Protein AF-M3G9G2-F1 (afdb_monomer_lite)

Foldseek 3Di:
DLVVLVVVCVVVPAPDDDDDDDADWPPRLVVCCVVPLVVLPPQQAEEAEEALFFDCVQFVWAWEKEAFPPVADALLSLLLLVQLVVLQQPDPDDDPVGGDGPGHYDYDYHDDDTCCNVCCPPSSRHRYIYTHIPDGNCPPHPPPDPVRGDPSSNVSSSSSVVRSRNVRVCCVPHDVVVSVVSVVVVVVVVVVVVVVVVVVVPDDDPDDDDDDDDDDDDDDD

Sequence (221 aa):
MLIELIRYFAENKPELSLRFLFTVEYWGTVAYFSKFLELGKNCIAGISLDMVGGDQNLAGSTMIVDEIPHHLTSSLDLFLYDHIQRLAHAGSYRMVGESILWARTQKVFYTGGSDHYILNDSTVAIPSTCLNTYPDRFYHRPEDTPDKISKDTLNLFFSTVIHAIPDFAKSLNQEKERSILLNYASIQKDLLRYLNEKIQSSEKSDLKKDSFMICHFFESF

pLDDT: mean 90.02, std 10.15, range [47.44, 98.5]

InterPro domains:
  IPR007484 Peptidase M28 [PF04389] (1-164)

Radius of gyration: 20.53 Å; chains: 1; bounding box: 57×62×47 Å

Structure (mmCIF, N/CA/C/O backbone):
data_AF-M3G9G2-F1
#
_entry.id   AF-M3G9G2-F1
#
loop_
_atom_site.group_PDB
_atom_site.id
_atom_site.type_symbol
_atom_site.label_atom_id
_atom_site.label_alt_id
_atom_site.label_comp_id
_atom_site.label_asym_id
_atom_site.label_entity_id
_atom_site.label_seq_id
_atom_site.pdbx_PDB_ins_code
_atom_site.Cartn_x
_atom_site.Cartn_y
_atom_site.Cartn_z
_atom_site.occupancy
_atom_site.B_iso_or_equiv
_atom_site.auth_seq_id
_atom_site.auth_comp_id
_atom_site.auth_asym_id
_atom_site.auth_atom_id
_atom_site.pdbx_PDB_model_num
ATOM 1 N N . MET A 1 1 ? 5.006 -10.892 -3.331 1.00 93.19 1 MET A N 1
ATOM 2 C CA . MET A 1 1 ? 4.964 -10.037 -2.124 1.00 93.19 1 MET A CA 1
ATOM 3 C C . MET A 1 1 ? 3.959 -10.530 -1.081 1.00 93.19 1 MET A C 1
ATOM 5 O O . MET A 1 1 ? 4.396 -10.845 0.014 1.00 93.19 1 MET A O 1
ATOM 9 N N . LEU A 1 2 ? 2.658 -10.660 -1.391 1.00 95.44 2 LEU A N 1
ATOM 10 C CA . LEU A 1 2 ? 1.634 -11.078 -0.410 1.00 95.44 2 LEU A CA 1
ATOM 11 C C . LEU A 1 2 ? 1.978 -12.380 0.343 1.00 95.44 2 LEU A C 1
ATOM 13 O O . LEU A 1 2 ? 1.906 -12.422 1.565 1.00 95.44 2 LEU A O 1
ATOM 17 N N . ILE A 1 3 ? 2.420 -13.419 -0.377 1.00 97.06 3 ILE A N 1
ATOM 18 C CA . ILE A 1 3 ? 2.840 -14.703 0.218 1.00 97.06 3 ILE A CA 1
ATOM 19 C C . ILE A 1 3 ? 4.015 -14.523 1.188 1.00 97.06 3 ILE A C 1
ATOM 21 O O . ILE A 1 3 ? 4.026 -15.120 2.258 1.00 97.06 3 ILE A O 1
ATOM 25 N N . GLU A 1 4 ? 4.985 -13.675 0.854 1.00 97.69 4 GLU A N 1
ATOM 26 C CA . GLU A 1 4 ? 6.133 -13.428 1.730 1.00 97.69 4 GLU A CA 1
ATOM 27 C C . GLU A 1 4 ? 5.721 -12.662 2.993 1.00 97.69 4 GLU A C 1
ATOM 29 O O . GLU A 1 4 ? 6.228 -12.957 4.071 1.00 97.69 4 GLU A O 1
ATOM 34 N N . LEU A 1 5 ? 4.746 -11.746 2.907 1.00 98.00 5 LEU A N 1
ATOM 35 C CA . LEU A 1 5 ? 4.173 -11.104 4.099 1.00 98.00 5 LEU A CA 1
ATOM 36 C C . LEU A 1 5 ? 3.475 -12.130 5.000 1.00 98.00 5 LEU A C 1
ATOM 38 O O . LEU A 1 5 ? 3.656 -12.093 6.215 1.00 98.00 5 LEU A O 1
ATOM 42 N N . ILE A 1 6 ? 2.726 -13.072 4.413 1.00 97.75 6 ILE A N 1
ATOM 43 C CA . ILE A 1 6 ? 2.098 -14.175 5.158 1.00 97.75 6 ILE A CA 1
ATOM 44 C C . ILE A 1 6 ? 3.163 -14.987 5.902 1.00 97.75 6 ILE A C 1
ATOM 46 O O . ILE A 1 6 ? 3.016 -15.228 7.099 1.00 97.75 6 ILE A O 1
ATOM 50 N N . ARG A 1 7 ? 4.243 -15.384 5.216 1.00 98.19 7 ARG A N 1
ATOM 51 C CA . ARG A 1 7 ? 5.343 -16.157 5.817 1.00 98.19 7 ARG A CA 1
ATOM 52 C C . ARG A 1 7 ? 6.000 -15.392 6.962 1.00 98.19 7 ARG A C 1
ATOM 54 O O . ARG A 1 7 ? 6.139 -15.936 8.052 1.00 98.19 7 ARG A O 1
ATOM 61 N N . TYR A 1 8 ? 6.318 -14.118 6.744 1.00 98.31 8 TYR A N 1
ATOM 62 C CA . TYR A 1 8 ? 6.943 -13.277 7.758 1.00 98.31 8 TYR A CA 1
ATOM 63 C C . TYR A 1 8 ? 6.080 -13.125 9.011 1.00 98.31 8 TYR A C 1
ATOM 65 O O . TYR A 1 8 ? 6.580 -13.324 10.116 1.00 98.31 8 TYR A O 1
ATOM 73 N N . PHE A 1 9 ? 4.789 -12.812 8.865 1.00 97.75 9 PHE A N 1
ATOM 74 C CA . PHE A 1 9 ? 3.895 -12.611 10.011 1.00 97.75 9 PHE A CA 1
ATOM 75 C C . PHE A 1 9 ? 3.438 -13.915 10.678 1.00 97.75 9 PHE A C 1
ATOM 77 O O . PHE A 1 9 ? 3.006 -13.888 11.831 1.00 97.75 9 PHE A O 1
ATOM 84 N N . ALA A 1 10 ? 3.554 -15.061 9.999 1.00 96.69 10 ALA A N 1
ATOM 85 C CA . ALA A 1 10 ? 3.375 -16.364 10.636 1.00 96.69 10 ALA A CA 1
ATOM 86 C C . ALA A 1 10 ? 4.472 -16.638 11.682 1.00 96.69 10 ALA A C 1
ATOM 88 O O . ALA A 1 10 ? 4.184 -17.201 12.740 1.00 96.69 10 ALA A O 1
ATOM 89 N N . GLU A 1 11 ? 5.703 -16.204 11.402 1.00 97.50 11 GLU A N 1
ATOM 90 C CA . GLU A 1 11 ? 6.857 -16.328 12.301 1.00 97.50 11 GLU A CA 1
ATOM 91 C C . GLU A 1 11 ? 6.944 -15.160 13.301 1.00 97.50 11 GLU A C 1
ATOM 93 O O . GLU A 1 11 ? 7.250 -15.362 14.475 1.00 97.50 11 GLU A O 1
ATOM 98 N N . ASN A 1 12 ? 6.607 -13.946 12.861 1.00 96.88 12 ASN A N 1
ATOM 99 C CA . ASN A 1 12 ? 6.690 -12.704 13.629 1.00 96.88 12 ASN A CA 1
ATOM 100 C C . ASN A 1 12 ? 5.285 -12.174 13.918 1.00 96.88 12 ASN A C 1
ATOM 102 O O . ASN A 1 12 ? 4.818 -11.231 13.277 1.00 96.88 12 ASN A O 1
ATOM 106 N N . LYS A 1 13 ? 4.587 -12.814 14.861 1.00 93.50 13 LYS A N 1
ATOM 107 C CA . LYS A 1 13 ? 3.181 -12.503 15.150 1.00 93.50 13 LYS A CA 1
ATOM 108 C C . LYS A 1 13 ? 3.011 -11.037 15.582 1.00 93.50 13 LYS A C 1
ATOM 110 O O . LYS A 1 13 ? 3.557 -10.659 16.620 1.00 93.50 13 LYS A O 1
ATOM 115 N N . PRO A 1 14 ? 2.250 -10.225 14.829 1.00 91.38 14 PRO A N 1
ATOM 116 C CA . PRO A 1 14 ? 1.962 -8.852 15.218 1.00 91.38 14 PRO A CA 1
ATOM 117 C C . PRO A 1 14 ? 0.888 -8.808 16.315 1.00 91.38 14 PRO A C 1
ATOM 119 O O . PRO A 1 14 ? 0.167 -9.779 16.540 1.00 91.38 14 PRO A O 1
ATOM 122 N N . GLU A 1 15 ? 0.756 -7.657 16.978 1.00 91.31 15 GLU A N 1
ATOM 123 C CA . GLU A 1 15 ? -0.299 -7.423 17.979 1.00 91.31 15 GLU A CA 1
ATOM 124 C C . GLU A 1 15 ? -1.706 -7.442 17.359 1.00 91.31 15 GLU A C 1
ATOM 126 O O . GLU A 1 15 ? -2.676 -7.848 17.998 1.00 91.31 15 GLU A O 1
ATOM 131 N N . LEU A 1 16 ? -1.819 -7.020 16.096 1.00 92.75 16 LEU A N 1
ATOM 132 C CA . LEU A 1 16 ? -3.068 -7.047 15.342 1.00 92.75 16 LEU A CA 1
ATOM 133 C C . LEU A 1 16 ? -3.301 -8.423 14.719 1.00 92.75 16 LEU A C 1
ATOM 135 O O . LEU A 1 16 ? -2.395 -9.045 14.172 1.00 92.75 16 LEU A O 1
ATOM 139 N N . SER A 1 17 ? -4.555 -8.869 14.710 1.00 94.06 17 SER A N 1
ATOM 140 C CA . SER A 1 17 ? -4.946 -10.039 13.921 1.00 94.06 17 SER A CA 1
ATOM 141 C C . SER A 1 17 ? -4.967 -9.686 12.434 1.00 94.06 17 SER A C 1
ATOM 143 O O . SER A 1 17 ? -5.769 -8.855 12.010 1.00 94.06 17 SER A O 1
ATOM 145 N N . LEU A 1 18 ? -4.116 -10.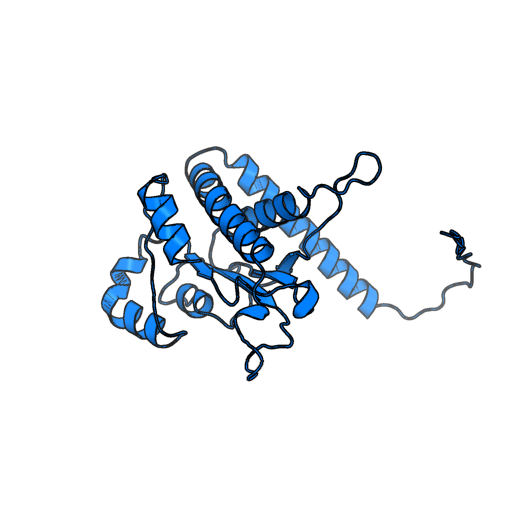333 11.636 1.00 95.44 18 LEU A N 1
ATOM 146 C CA . LEU A 1 18 ? -4.046 -10.107 10.192 1.00 95.44 18 LEU A CA 1
ATOM 147 C C . LEU A 1 18 ? -4.899 -11.115 9.418 1.00 95.44 18 LEU A C 1
ATOM 149 O O . LEU A 1 18 ? -4.945 -12.300 9.748 1.00 95.44 18 LEU A O 1
ATOM 153 N N . ARG A 1 19 ? -5.551 -10.640 8.355 1.00 94.56 19 ARG A N 1
ATOM 154 C CA . ARG A 1 19 ? -6.285 -11.463 7.388 1.00 94.56 19 ARG A CA 1
ATOM 155 C C . ARG A 1 19 ? -5.783 -11.129 5.995 1.00 94.56 19 ARG A C 1
ATOM 157 O O . ARG A 1 19 ? -5.678 -9.958 5.648 1.00 94.56 19 ARG A O 1
ATOM 164 N N . PHE A 1 20 ? -5.493 -12.158 5.212 1.00 95.50 20 PHE A N 1
ATOM 165 C CA . PHE A 1 20 ? -5.006 -12.010 3.847 1.00 95.50 20 PHE A CA 1
ATOM 166 C C . PHE A 1 20 ? -6.100 -12.456 2.887 1.00 95.50 20 PHE A C 1
ATOM 168 O O . PHE A 1 20 ? -6.572 -13.590 2.970 1.00 95.50 20 PHE A O 1
ATOM 175 N N . LEU A 1 21 ? -6.507 -11.554 1.997 1.00 94.06 21 LEU A N 1
ATOM 176 C CA . LEU A 1 21 ? -7.483 -11.827 0.952 1.00 94.06 21 LEU A CA 1
ATOM 177 C C . LEU A 1 21 ? -6.742 -11.921 -0.383 1.00 94.06 21 LEU A C 1
ATOM 179 O O . LEU A 1 21 ? -6.028 -10.998 -0.761 1.00 94.06 21 LEU A O 1
ATOM 183 N N . PHE A 1 22 ? -6.897 -13.048 -1.073 1.00 93.75 22 PHE A N 1
ATOM 184 C CA . PHE A 1 22 ? -6.388 -13.244 -2.427 1.00 93.75 22 PHE A CA 1
ATOM 185 C C . PHE A 1 22 ? -7.580 -13.462 -3.349 1.00 93.75 22 PHE A C 1
ATOM 187 O O . PHE A 1 22 ? -8.355 -14.399 -3.151 1.00 93.75 22 PHE A O 1
ATOM 194 N N . THR A 1 23 ? -7.768 -12.560 -4.303 1.00 92.38 23 THR A N 1
ATOM 195 C CA . THR A 1 23 ? -9.018 -12.443 -5.049 1.00 92.38 23 THR A CA 1
ATOM 196 C C . THR A 1 23 ? -8.778 -11.877 -6.447 1.00 92.38 23 THR A C 1
ATOM 198 O O . THR A 1 23 ? -7.685 -11.410 -6.754 1.00 92.38 23 THR A O 1
ATOM 201 N N . VAL A 1 24 ? -9.798 -11.959 -7.302 1.00 94.19 24 VAL A N 1
ATOM 202 C CA . VAL A 1 24 ? -9.838 -11.226 -8.571 1.00 94.19 24 VAL A CA 1
ATOM 203 C C . VAL A 1 24 ? -10.216 -9.780 -8.268 1.00 94.19 24 VAL A C 1
ATOM 205 O O . VAL A 1 24 ? -11.197 -9.557 -7.549 1.00 94.19 24 VAL A O 1
ATOM 208 N N . GLU A 1 25 ? -9.454 -8.843 -8.831 1.00 94.75 25 GLU A N 1
ATOM 209 C CA . GLU A 1 25 ? -9.623 -7.402 -8.629 1.00 94.75 25 GLU A CA 1
ATOM 210 C C . GLU A 1 25 ? -11.084 -6.966 -8.835 1.00 94.75 25 GLU A C 1
ATOM 212 O O . GLU A 1 25 ? -11.763 -7.393 -9.780 1.00 94.75 25 GLU A O 1
ATOM 217 N N . TYR A 1 26 ? -11.566 -6.132 -7.912 1.00 95.19 26 TYR A N 1
ATOM 218 C CA . TYR A 1 26 ? -12.937 -5.653 -7.744 1.00 95.19 26 TYR A CA 1
ATOM 219 C C . TYR A 1 26 ? -13.961 -6.754 -7.496 1.00 95.19 26 TYR A C 1
ATOM 221 O O . TYR A 1 26 ? -14.522 -6.868 -6.407 1.00 95.19 26 TYR A O 1
ATOM 229 N N . TRP A 1 27 ? -14.255 -7.557 -8.514 1.00 96.38 27 TRP A N 1
ATOM 230 C CA . TRP A 1 27 ? -15.416 -8.444 -8.520 1.00 96.38 27 TRP A CA 1
ATOM 231 C C . TRP A 1 27 ? -15.300 -9.571 -7.511 1.00 96.38 27 TRP A C 1
ATOM 233 O O . TRP A 1 27 ? -16.300 -9.955 -6.904 1.00 96.38 27 TRP A O 1
ATOM 243 N N . GLY A 1 28 ? -14.096 -10.093 -7.300 1.00 96.69 28 GLY A N 1
ATOM 244 C CA . GLY A 1 28 ? -13.892 -11.107 -6.281 1.00 96.69 28 GLY A CA 1
ATOM 245 C C . GLY A 1 28 ? -13.997 -10.517 -4.869 1.00 96.69 28 GLY A C 1
ATOM 246 O O . GLY A 1 28 ? -14.600 -11.144 -3.998 1.00 96.69 28 GLY A O 1
ATOM 247 N N . THR A 1 29 ? -13.522 -9.285 -4.658 1.00 96.06 29 THR A N 1
ATOM 248 C CA . THR A 1 29 ? -13.667 -8.560 -3.382 1.00 96.06 29 THR A CA 1
ATOM 249 C C . THR A 1 29 ? -15.135 -8.261 -3.085 1.00 96.06 29 THR A C 1
ATOM 251 O O . THR A 1 29 ? -15.621 -8.566 -1.994 1.00 96.06 29 THR A O 1
ATOM 254 N N . VAL A 1 30 ? -15.884 -7.772 -4.078 1.00 96.81 30 VAL A N 1
ATOM 255 C CA . VAL A 1 30 ? -17.340 -7.576 -3.994 1.00 96.81 30 VAL A CA 1
ATOM 256 C C . VAL A 1 30 ? -18.044 -8.893 -3.674 1.00 96.81 30 VAL A C 1
ATOM 258 O O . VAL A 1 30 ? -18.848 -8.957 -2.745 1.00 96.81 30 VAL A O 1
ATOM 261 N N . ALA A 1 31 ? -17.726 -9.971 -4.396 1.00 96.44 31 ALA A N 1
ATOM 262 C CA . ALA A 1 31 ? -18.326 -11.279 -4.156 1.00 96.44 31 ALA A CA 1
ATOM 263 C C . ALA A 1 31 ? -18.023 -11.800 -2.742 1.00 96.44 31 ALA A C 1
ATOM 265 O O . ALA A 1 31 ? -18.913 -12.355 -2.092 1.00 96.44 31 ALA A O 1
ATOM 266 N N . TYR A 1 32 ? -16.806 -11.589 -2.239 1.00 95.94 32 TYR A N 1
ATOM 267 C CA . TYR A 1 32 ? -16.418 -11.961 -0.883 1.00 95.94 32 TYR A CA 1
ATOM 268 C C . TYR A 1 32 ? -17.246 -11.204 0.165 1.00 95.94 32 TYR A C 1
ATOM 270 O O . TYR A 1 32 ? -17.913 -11.833 0.991 1.00 95.94 32 TYR A O 1
ATOM 278 N N . PHE A 1 33 ? -17.295 -9.871 0.097 1.00 95.69 33 PHE A N 1
ATOM 279 C CA . PHE A 1 33 ? -18.049 -9.072 1.069 1.00 95.69 33 PHE A CA 1
ATOM 280 C C . PHE A 1 33 ? -19.568 -9.193 0.914 1.00 95.69 33 PHE A C 1
ATOM 282 O O . PHE A 1 33 ? -20.274 -9.063 1.907 1.00 95.69 33 PHE A O 1
ATOM 289 N N . SER A 1 34 ? -20.086 -9.574 -0.259 1.00 95.56 34 SER A N 1
ATOM 290 C CA . SER A 1 34 ? -21.514 -9.895 -0.421 1.00 95.56 34 SER A CA 1
ATOM 291 C C . SER A 1 34 ? -21.968 -11.087 0.435 1.00 95.56 34 SER A C 1
ATOM 293 O O . SER A 1 34 ? -23.136 -11.173 0.807 1.00 95.56 34 SER A O 1
ATOM 295 N N . LYS A 1 35 ? -21.049 -12.007 0.763 1.00 95.25 35 LYS A N 1
ATOM 296 C CA . LYS A 1 35 ? -21.325 -13.212 1.564 1.00 95.25 35 LYS A CA 1
ATOM 297 C C . LYS A 1 35 ? -20.836 -13.099 3.000 1.00 95.25 35 LYS A C 1
ATOM 299 O O . LYS A 1 35 ? -21.425 -13.693 3.898 1.00 95.25 35 LYS A O 1
ATOM 304 N N . PHE A 1 36 ? -19.745 -12.370 3.208 1.00 93.81 36 PHE A N 1
ATOM 305 C CA . PHE A 1 36 ? -19.008 -12.356 4.465 1.00 93.81 36 PHE A CA 1
ATOM 306 C C . PHE A 1 36 ? -18.844 -10.946 5.037 1.00 93.81 36 PHE A C 1
ATOM 308 O O . PHE A 1 36 ? -17.851 -10.673 5.708 1.00 93.81 36 PHE A O 1
ATOM 315 N N . LEU A 1 37 ? -19.814 -10.056 4.802 1.00 93.62 37 LEU A N 1
ATOM 316 C CA . LEU A 1 37 ? -19.771 -8.667 5.273 1.00 93.62 37 LEU A CA 1
ATOM 317 C C . LEU A 1 37 ? -19.473 -8.558 6.775 1.00 93.62 37 LEU A C 1
ATOM 319 O O . LEU A 1 37 ? -18.658 -7.748 7.205 1.00 93.62 37 LEU A O 1
ATOM 323 N N . GLU A 1 38 ? -20.071 -9.449 7.564 1.00 92.12 38 GLU A N 1
ATOM 324 C CA . GLU A 1 38 ? -19.872 -9.556 9.012 1.00 92.12 38 GLU A CA 1
ATOM 325 C C . GLU A 1 38 ? -18.403 -9.754 9.413 1.00 92.12 38 GLU A C 1
ATOM 327 O O . GLU A 1 38 ? -17.977 -9.285 10.468 1.00 92.12 38 GLU A O 1
ATOM 332 N N . LEU A 1 39 ? -17.595 -10.401 8.565 1.00 86.19 39 LEU A N 1
ATOM 333 C CA . LEU A 1 39 ? -16.169 -10.574 8.825 1.00 86.19 39 LEU A CA 1
ATOM 334 C C . LEU A 1 39 ? -15.414 -9.240 8.759 1.00 86.19 39 LEU A C 1
ATOM 336 O O . LEU A 1 39 ? -14.397 -9.111 9.438 1.00 86.19 39 LEU A O 1
ATOM 340 N N . GLY A 1 40 ? -15.905 -8.253 8.007 1.00 85.75 40 GLY A N 1
ATOM 341 C CA . GLY A 1 40 ? -15.304 -6.922 7.905 1.00 85.75 40 GLY A CA 1
ATOM 342 C C . GLY A 1 40 ? -15.481 -6.050 9.151 1.00 85.75 40 GLY A C 1
ATOM 343 O O . GLY A 1 40 ? -14.673 -5.160 9.377 1.00 85.75 40 GLY A O 1
ATOM 344 N N . LYS A 1 41 ? -16.466 -6.333 10.016 1.00 87.06 41 LYS A N 1
ATOM 345 C CA . LYS A 1 41 ? -16.833 -5.449 11.144 1.00 87.06 41 LYS A CA 1
ATOM 346 C C . LYS A 1 41 ? -15.717 -5.191 12.157 1.00 87.06 41 LYS A C 1
ATOM 348 O O . LYS A 1 41 ? -15.699 -4.146 12.793 1.00 87.06 41 LYS A O 1
ATOM 353 N N . ASN A 1 42 ? -14.795 -6.140 12.306 1.00 88.31 42 ASN A N 1
ATOM 354 C CA . ASN A 1 42 ? -13.659 -6.023 13.226 1.00 88.31 42 ASN A CA 1
ATOM 355 C C . ASN A 1 42 ? -12.359 -5.619 12.508 1.00 88.31 42 ASN A C 1
ATOM 357 O O . ASN A 1 42 ? -11.293 -5.615 13.124 1.00 88.31 42 ASN A O 1
ATOM 361 N N . CYS A 1 43 ? -12.413 -5.337 11.204 1.00 94.00 43 CYS A N 1
ATOM 362 C CA . CYS A 1 43 ? -11.266 -4.870 10.439 1.00 94.00 43 CYS A CA 1
ATOM 363 C C . CYS A 1 43 ? -11.121 -3.359 10.625 1.00 94.00 43 CYS A C 1
ATOM 365 O O . CYS A 1 43 ? -11.943 -2.580 10.163 1.00 94.00 43 CYS A O 1
ATOM 367 N N . ILE A 1 44 ? -10.054 -2.956 11.308 1.00 94.56 44 ILE A N 1
ATOM 368 C CA . ILE A 1 44 ? -9.802 -1.550 11.651 1.00 94.56 44 ILE A CA 1
ATOM 369 C C . ILE A 1 44 ? -9.096 -0.769 10.537 1.00 94.56 44 ILE A C 1
ATOM 371 O O . ILE A 1 44 ? -9.140 0.456 10.528 1.00 94.56 44 ILE A O 1
ATOM 375 N N . ALA A 1 45 ? -8.418 -1.474 9.628 1.00 96.25 45 ALA A N 1
ATOM 376 C CA . ALA A 1 45 ? -7.786 -0.905 8.447 1.00 96.25 45 ALA A CA 1
ATOM 377 C C . ALA A 1 45 ? -7.422 -2.000 7.426 1.00 96.25 45 ALA A C 1
ATOM 379 O O . ALA A 1 45 ? -7.361 -3.184 7.778 1.00 96.25 45 ALA A O 1
ATOM 380 N N . GLY A 1 46 ? -7.143 -1.601 6.184 1.00 96.62 46 GLY A N 1
ATOM 381 C CA . GLY A 1 46 ? -6.713 -2.480 5.095 1.00 96.62 46 GLY A CA 1
ATOM 382 C C . GLY A 1 46 ? -5.589 -1.887 4.239 1.00 96.62 46 GLY A C 1
ATOM 383 O O . GLY A 1 46 ? -5.387 -0.674 4.197 1.00 96.62 46 GLY A O 1
ATOM 384 N N . ILE A 1 47 ? -4.853 -2.760 3.549 1.00 98.00 47 ILE A N 1
ATOM 385 C CA . ILE A 1 47 ? -3.822 -2.386 2.571 1.00 98.00 47 ILE A CA 1
ATOM 386 C C . ILE A 1 47 ? -4.080 -3.192 1.298 1.00 98.00 47 ILE A C 1
ATOM 388 O O . ILE A 1 47 ? -4.012 -4.422 1.337 1.00 98.00 47 ILE A O 1
ATOM 392 N N . SER A 1 48 ? -4.349 -2.511 0.185 1.00 97.44 48 SER A N 1
ATOM 393 C CA . SER A 1 48 ? -4.259 -3.108 -1.149 1.00 97.44 48 SER A CA 1
ATOM 394 C C . SER A 1 48 ? -2.812 -3.044 -1.634 1.00 97.44 48 SER A C 1
ATOM 396 O O . SER A 1 48 ? -2.126 -2.036 -1.445 1.00 97.44 48 SER A O 1
ATOM 398 N N . LEU A 1 49 ? -2.333 -4.136 -2.223 1.00 97.38 49 LEU A N 1
ATOM 399 C CA . LEU A 1 49 ? -1.005 -4.230 -2.822 1.00 97.38 49 LEU A CA 1
ATOM 400 C C . LEU A 1 49 ? -1.186 -4.409 -4.324 1.00 97.38 49 LEU A C 1
ATOM 402 O O . LEU A 1 49 ? -1.515 -5.509 -4.764 1.00 97.38 49 LEU A O 1
ATOM 406 N N . ASP A 1 50 ? -0.937 -3.355 -5.087 1.00 95.94 50 ASP A N 1
ATOM 407 C CA . ASP A 1 50 ? -1.131 -3.346 -6.533 1.00 95.94 50 ASP A CA 1
ATOM 408 C C . ASP A 1 50 ? 0.154 -2.910 -7.233 1.00 95.94 50 ASP A C 1
ATOM 410 O O . ASP A 1 50 ? 0.805 -1.980 -6.786 1.00 95.94 50 ASP A O 1
ATOM 414 N N . MET A 1 51 ? 0.598 -3.622 -8.267 1.00 95.94 51 MET A N 1
ATOM 415 C CA . MET A 1 51 ? 1.854 -3.323 -8.981 1.00 95.94 51 MET A CA 1
ATOM 416 C C . MET A 1 51 ? 3.073 -3.009 -8.075 1.00 95.94 51 MET A C 1
ATOM 418 O O . MET A 1 51 ? 3.922 -2.176 -8.389 1.00 95.94 51 MET A O 1
ATOM 422 N N . VAL A 1 52 ? 3.212 -3.689 -6.935 1.00 97.00 52 VAL A N 1
ATOM 423 C CA . VAL A 1 52 ? 4.238 -3.418 -5.899 1.00 97.00 52 VAL A CA 1
ATOM 424 C C . VAL A 1 52 ? 5.650 -3.927 -6.240 1.00 97.00 52 VAL A C 1
ATOM 426 O O . VAL A 1 52 ? 6.457 -4.193 -5.352 1.00 97.00 52 VAL A O 1
ATOM 429 N N . GLY A 1 53 ? 5.958 -4.114 -7.523 1.00 95.88 53 GLY A N 1
ATOM 430 C CA . GLY A 1 53 ? 7.226 -4.694 -7.973 1.00 95.88 53 GLY A CA 1
ATOM 431 C C . GLY A 1 53 ? 7.949 -3.925 -9.072 1.00 95.88 53 GLY A C 1
ATOM 432 O O . GLY A 1 53 ? 9.102 -4.255 -9.334 1.00 95.88 53 GLY A O 1
ATOM 433 N N . GLY A 1 54 ? 7.325 -2.917 -9.688 1.00 95.75 54 GLY A N 1
ATOM 434 C CA . GLY A 1 54 ? 7.899 -2.214 -10.836 1.00 95.75 54 GLY A CA 1
ATOM 435 C C . GLY A 1 54 ? 9.285 -1.627 -10.548 1.00 95.75 54 GLY A C 1
ATOM 436 O O . GLY A 1 54 ? 9.510 -0.955 -9.536 1.00 95.75 54 GLY A O 1
ATOM 437 N N . ASP A 1 55 ? 10.243 -1.882 -11.436 1.00 96.25 55 ASP A N 1
ATOM 438 C CA . ASP A 1 55 ? 11.531 -1.200 -11.422 1.00 96.25 55 ASP A CA 1
ATOM 439 C C . ASP A 1 55 ? 11.329 0.244 -11.874 1.00 96.25 55 ASP A C 1
ATOM 441 O O . ASP A 1 55 ? 11.049 0.518 -13.035 1.00 96.25 55 ASP A O 1
ATOM 445 N N . GLN A 1 56 ? 11.513 1.189 -10.960 1.00 95.00 56 GLN A N 1
ATOM 446 C CA . GLN A 1 56 ? 11.326 2.608 -11.232 1.00 95.00 56 GLN A CA 1
ATOM 447 C C . GLN A 1 56 ? 12.240 3.130 -12.352 1.00 95.00 56 GLN A C 1
ATOM 449 O O . GLN A 1 56 ? 11.828 3.977 -13.147 1.00 95.00 56 GLN A O 1
ATOM 454 N N . ASN A 1 57 ? 13.475 2.643 -12.460 1.00 93.81 57 ASN A N 1
ATOM 455 C CA . ASN A 1 57 ? 14.412 3.084 -13.495 1.00 93.81 57 ASN A CA 1
ATOM 456 C C . ASN A 1 57 ? 13.992 2.571 -14.873 1.00 93.81 57 ASN A C 1
ATOM 458 O O . ASN A 1 57 ? 14.135 3.276 -15.874 1.00 93.81 57 ASN A O 1
ATOM 462 N N . LEU A 1 58 ? 13.421 1.365 -14.919 1.00 95.62 58 LEU A N 1
ATOM 463 C CA . LEU A 1 58 ? 12.889 0.795 -16.147 1.00 95.62 58 LEU A CA 1
ATOM 464 C C . LEU A 1 58 ? 11.473 1.252 -16.458 1.00 95.62 58 LEU A C 1
ATOM 466 O O . LEU A 1 58 ? 11.152 1.302 -17.628 1.00 95.62 58 LEU A O 1
ATOM 470 N N . ALA A 1 59 ? 10.613 1.564 -15.503 1.00 94.12 59 ALA A N 1
ATOM 471 C CA . ALA A 1 59 ? 9.213 1.894 -15.758 1.00 94.12 59 ALA A CA 1
ATOM 472 C C . ALA A 1 59 ? 8.974 3.407 -15.868 1.00 94.12 59 ALA A C 1
ATOM 474 O O . ALA A 1 59 ? 8.008 3.841 -16.492 1.00 94.12 59 ALA A O 1
ATOM 475 N N . GLY A 1 60 ? 9.859 4.216 -15.275 1.00 94.31 60 GLY A N 1
ATOM 476 C CA . GLY A 1 60 ? 9.607 5.641 -15.047 1.00 94.31 60 GLY A CA 1
ATOM 477 C C . GLY A 1 60 ? 8.601 5.902 -13.920 1.00 94.31 60 GLY A C 1
ATOM 478 O O . GLY A 1 60 ? 8.137 7.029 -13.778 1.00 94.31 60 GLY A O 1
ATOM 479 N N . SER A 1 61 ? 8.278 4.880 -13.124 1.00 95.06 61 SER A N 1
ATOM 480 C CA . SER A 1 61 ? 7.253 4.936 -12.086 1.00 95.06 61 SER A CA 1
ATOM 481 C C . SER A 1 61 ? 7.741 5.567 -10.783 1.00 95.06 61 SER A C 1
ATOM 483 O O . SER A 1 61 ? 8.943 5.784 -10.569 1.00 95.06 61 SER A O 1
ATOM 485 N N . THR A 1 62 ? 6.777 5.863 -9.916 1.00 96.62 62 THR A N 1
ATOM 486 C CA . THR A 1 62 ? 6.957 6.325 -8.538 1.00 96.62 62 THR A CA 1
ATOM 487 C C . THR A 1 62 ? 6.236 5.354 -7.611 1.00 96.62 62 THR A C 1
ATOM 489 O O . THR A 1 62 ? 5.150 4.884 -7.942 1.00 96.62 62 THR A O 1
ATOM 492 N N . MET A 1 63 ? 6.815 5.052 -6.450 1.00 97.44 63 MET A N 1
ATOM 493 C CA . MET A 1 63 ? 6.153 4.266 -5.407 1.00 97.44 63 MET A CA 1
ATOM 494 C C . MET A 1 63 ? 5.159 5.145 -4.647 1.00 97.44 63 MET A C 1
ATOM 496 O O . MET A 1 63 ? 5.532 6.126 -4.005 1.00 97.44 63 MET A O 1
ATOM 500 N N . ILE A 1 64 ? 3.887 4.802 -4.726 1.00 97.38 64 ILE A N 1
ATOM 501 C CA . ILE A 1 64 ? 2.775 5.594 -4.231 1.00 97.38 64 ILE A CA 1
ATOM 502 C C . ILE A 1 64 ? 2.175 4.950 -2.984 1.00 97.38 64 ILE A C 1
ATOM 504 O O . ILE A 1 64 ? 1.984 3.734 -2.929 1.00 97.38 64 ILE A O 1
ATOM 508 N N . VAL A 1 65 ? 1.859 5.794 -2.002 1.00 98.06 65 VAL A N 1
ATOM 509 C CA . VAL A 1 65 ? 0.911 5.496 -0.927 1.00 98.06 65 VAL A CA 1
ATOM 510 C C . VAL A 1 65 ? -0.345 6.311 -1.191 1.00 98.06 65 VAL A C 1
ATOM 512 O O . VAL A 1 65 ? -0.295 7.544 -1.205 1.00 98.06 65 VAL A O 1
ATOM 515 N N . ASP A 1 66 ? -1.451 5.621 -1.427 1.00 96.88 66 ASP A N 1
ATOM 516 C CA . ASP A 1 66 ? -2.745 6.259 -1.608 1.00 96.88 66 ASP A CA 1
ATOM 517 C C . ASP A 1 66 ? -3.353 6.651 -0.259 1.00 96.88 66 ASP A C 1
ATOM 519 O O . ASP A 1 66 ? -3.262 5.903 0.716 1.00 96.88 66 ASP A O 1
ATOM 523 N N . GLU A 1 67 ? -3.966 7.820 -0.174 1.00 95.31 67 GLU A N 1
ATOM 524 C CA . GLU A 1 67 ? -4.621 8.256 1.054 1.00 95.31 67 GLU A CA 1
ATOM 525 C C . GLU A 1 67 ? -5.859 7.428 1.369 1.00 95.31 67 GLU A C 1
ATOM 527 O O . GLU A 1 67 ? -6.548 6.923 0.488 1.00 95.31 67 GLU A O 1
ATOM 532 N N . ILE A 1 68 ? -6.176 7.325 2.657 1.00 96.00 68 ILE A N 1
ATOM 533 C CA . ILE A 1 68 ? -7.482 6.823 3.078 1.00 96.00 68 ILE A CA 1
ATOM 534 C C . ILE A 1 68 ? -8.499 7.962 2.889 1.00 96.00 68 ILE A C 1
ATOM 536 O O . ILE A 1 68 ? -8.217 9.092 3.300 1.00 96.00 68 ILE A O 1
ATOM 540 N N . PRO A 1 69 ? -9.686 7.710 2.298 1.00 93.25 69 PRO A N 1
ATOM 541 C CA . PRO A 1 69 ? -10.717 8.731 2.157 1.00 93.25 69 PRO A CA 1
ATOM 542 C C . PRO A 1 69 ? -11.040 9.400 3.493 1.00 93.25 69 PRO A C 1
ATOM 544 O O . PRO A 1 69 ? -11.323 8.717 4.473 1.00 93.25 69 PRO A O 1
ATOM 547 N N . HIS A 1 70 ? -11.112 10.731 3.525 1.00 88.88 70 HIS A N 1
ATOM 548 C CA . HIS A 1 70 ? -11.273 11.489 4.776 1.00 88.88 70 HIS A CA 1
ATOM 549 C C . HIS A 1 70 ? -12.555 11.193 5.577 1.00 88.88 70 HIS A C 1
ATOM 551 O O . HIS A 1 70 ? -12.644 11.564 6.745 1.00 88.88 70 HIS A O 1
ATOM 557 N N . HIS A 1 71 ? -13.562 10.551 4.975 1.00 88.25 71 HIS A N 1
ATOM 558 C CA . HIS A 1 71 ? -14.768 10.129 5.692 1.00 88.25 71 HIS A CA 1
ATOM 559 C C . HIS A 1 71 ? -14.541 8.877 6.562 1.00 88.25 71 HIS A C 1
ATOM 561 O O . HIS A 1 71 ? -15.358 8.586 7.433 1.00 88.25 71 HIS A O 1
ATOM 567 N N . LEU A 1 72 ? -13.435 8.157 6.351 1.00 92.44 72 LEU A N 1
ATOM 568 C CA . LEU A 1 72 ? -13.006 7.008 7.140 1.00 92.44 72 LEU A CA 1
ATOM 569 C C . LEU A 1 72 ? -11.820 7.408 8.017 1.00 92.44 72 LEU A C 1
ATOM 571 O O . LEU A 1 72 ? -10.853 8.013 7.564 1.00 92.44 72 LEU A O 1
ATOM 575 N N . THR A 1 73 ? -11.890 7.078 9.305 1.00 86.88 73 THR A N 1
ATOM 576 C CA . THR A 1 73 ? -10.867 7.485 10.275 1.00 86.88 73 THR A CA 1
ATOM 577 C C . THR A 1 73 ? -9.806 6.401 10.428 1.00 86.88 73 THR A C 1
ATOM 579 O O . THR A 1 73 ? -10.033 5.394 11.092 1.00 86.88 73 THR A O 1
ATOM 582 N N . SER A 1 74 ? -8.630 6.618 9.844 1.00 92.88 74 SER A N 1
ATOM 583 C CA . SER A 1 74 ? -7.427 5.818 10.090 1.00 92.88 74 SER A CA 1
ATOM 584 C C . SER A 1 74 ? -6.185 6.618 9.704 1.00 92.88 74 SER A C 1
ATOM 586 O O . SER A 1 74 ? -6.244 7.462 8.819 1.00 92.88 74 SER A O 1
ATOM 588 N N . SER A 1 75 ? -5.071 6.361 10.385 1.00 94.19 75 SER A N 1
ATOM 589 C CA . SER A 1 75 ? -3.762 6.971 10.115 1.00 94.19 75 SER A CA 1
ATOM 590 C C . SER A 1 75 ? -2.785 5.999 9.447 1.00 94.19 75 SER A C 1
ATOM 592 O O . SER A 1 75 ? -1.591 6.285 9.363 1.00 94.19 75 SER A O 1
ATOM 594 N N . LEU A 1 76 ? -3.257 4.826 9.011 1.00 96.69 76 LEU A N 1
ATOM 595 C CA . LEU A 1 76 ? -2.401 3.766 8.474 1.00 96.69 76 LEU A CA 1
ATOM 596 C C . LEU A 1 76 ? -1.582 4.223 7.254 1.00 96.69 76 LEU A C 1
ATOM 598 O O . LEU A 1 76 ? -0.393 3.920 7.172 1.00 96.69 76 LEU A O 1
ATOM 602 N N . ASP A 1 77 ? -2.189 4.973 6.337 1.00 97.00 77 ASP A N 1
ATOM 603 C CA . ASP A 1 77 ? -1.519 5.581 5.180 1.00 97.00 77 ASP A CA 1
ATOM 604 C C . ASP A 1 77 ? -0.361 6.500 5.598 1.00 97.00 77 ASP A C 1
ATOM 606 O O . ASP A 1 77 ? 0.703 6.488 4.978 1.00 97.00 77 ASP A O 1
ATOM 610 N N . LEU A 1 78 ? -0.518 7.246 6.696 1.00 96.25 78 LEU A N 1
ATOM 611 C CA . LEU A 1 78 ? 0.534 8.101 7.240 1.00 96.25 78 LEU A CA 1
ATOM 612 C C . LEU A 1 78 ? 1.711 7.289 7.780 1.00 96.25 78 LEU A C 1
ATOM 614 O O . LEU A 1 78 ? 2.858 7.647 7.522 1.00 96.25 78 LEU A O 1
ATOM 618 N N . PHE A 1 79 ? 1.452 6.192 8.497 1.00 97.19 79 PHE A N 1
ATOM 619 C CA . PHE A 1 79 ? 2.513 5.297 8.973 1.00 97.19 79 PHE A CA 1
ATOM 620 C C . PHE A 1 79 ? 3.240 4.614 7.812 1.00 97.19 79 PHE A C 1
A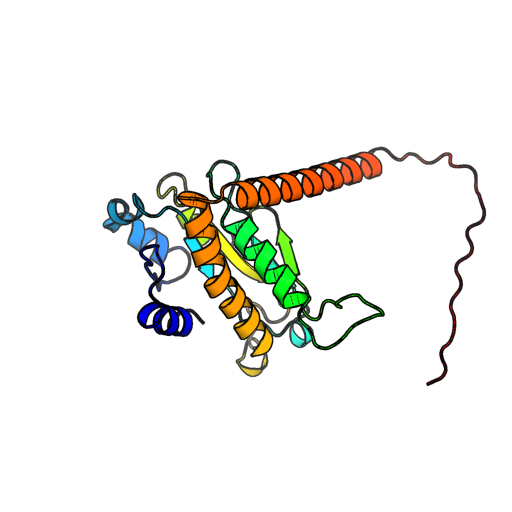TOM 622 O O . PHE A 1 79 ? 4.470 4.528 7.824 1.00 97.19 79 PHE A O 1
ATOM 629 N N . LEU A 1 80 ? 2.504 4.161 6.794 1.00 98.31 80 LEU A N 1
ATOM 630 C CA . LEU A 1 80 ? 3.097 3.587 5.586 1.00 98.31 80 LEU A CA 1
ATOM 631 C C . LEU A 1 80 ? 3.971 4.612 4.865 1.00 98.31 80 LEU A C 1
ATOM 633 O O . LEU A 1 80 ? 5.113 4.304 4.535 1.00 98.31 80 LEU A O 1
ATOM 637 N N . TYR A 1 81 ? 3.481 5.837 4.673 1.00 97.50 81 TYR A N 1
ATOM 638 C CA . TYR A 1 81 ? 4.250 6.881 4.004 1.00 97.50 81 TYR A CA 1
ATOM 639 C C . TYR A 1 81 ? 5.470 7.333 4.821 1.00 97.50 81 TYR A C 1
ATOM 641 O O . TYR A 1 81 ? 6.556 7.519 4.286 1.00 97.50 81 TYR A O 1
ATOM 649 N N . ASP A 1 82 ? 5.353 7.442 6.138 1.00 96.12 82 ASP A N 1
ATOM 650 C CA . ASP A 1 82 ? 6.485 7.748 7.016 1.00 96.12 82 ASP A CA 1
ATOM 651 C C . ASP A 1 82 ? 7.608 6.694 6.893 1.00 96.12 82 ASP A C 1
ATOM 653 O O . ASP A 1 82 ? 8.790 7.024 6.748 1.00 96.12 82 ASP A O 1
ATOM 657 N N . HIS A 1 83 ? 7.249 5.406 6.866 1.00 96.94 83 HIS A N 1
ATOM 658 C CA . HIS A 1 83 ? 8.215 4.321 6.666 1.00 96.94 83 HIS A CA 1
ATOM 659 C C . HIS A 1 83 ? 8.760 4.249 5.237 1.00 96.94 83 HIS A C 1
ATOM 661 O O . HIS A 1 83 ? 9.966 4.055 5.078 1.00 96.94 83 HIS A O 1
ATOM 667 N N . ILE A 1 84 ? 7.927 4.441 4.207 1.00 96.19 84 ILE A N 1
ATOM 668 C CA . ILE A 1 84 ? 8.379 4.447 2.806 1.00 96.19 84 ILE A CA 1
ATOM 669 C C . ILE A 1 84 ? 9.425 5.546 2.582 1.00 96.19 84 ILE A C 1
ATOM 671 O O . ILE A 1 84 ? 10.470 5.283 1.992 1.00 96.19 84 ILE A O 1
ATOM 675 N N . GLN A 1 85 ? 9.198 6.742 3.143 1.00 93.75 85 GLN A N 1
ATOM 676 C CA . GLN A 1 85 ? 10.130 7.865 3.063 1.00 93.75 85 GLN A CA 1
ATOM 677 C C . GLN A 1 85 ? 11.444 7.524 3.769 1.00 93.75 85 GLN A C 1
ATOM 679 O O . GLN A 1 85 ? 12.508 7.616 3.161 1.00 93.75 85 GLN A O 1
ATOM 684 N N . ARG A 1 86 ? 11.401 7.072 5.031 1.00 92.06 86 ARG A N 1
ATOM 685 C CA . ARG A 1 86 ? 12.629 6.715 5.764 1.00 92.06 86 ARG A CA 1
ATOM 686 C C . ARG A 1 86 ? 13.467 5.670 5.033 1.00 92.06 86 ARG A C 1
ATOM 688 O O . ARG A 1 86 ? 14.683 5.824 4.957 1.00 92.06 86 ARG A O 1
ATOM 695 N N . LEU A 1 87 ? 12.832 4.639 4.480 1.00 93.62 87 LEU A N 1
ATOM 696 C CA . LEU A 1 87 ? 13.520 3.585 3.731 1.00 93.62 87 LEU A CA 1
ATOM 697 C C . LEU A 1 87 ? 14.101 4.109 2.412 1.00 93.62 87 LEU A C 1
ATOM 699 O O . LEU A 1 87 ? 15.237 3.776 2.076 1.00 93.62 87 LEU A O 1
ATOM 703 N N . ALA A 1 88 ? 13.382 4.987 1.709 1.00 92.56 88 ALA A N 1
ATOM 704 C CA . ALA A 1 88 ? 13.876 5.650 0.503 1.00 92.56 88 ALA A CA 1
ATOM 705 C C . ALA A 1 88 ? 15.062 6.600 0.776 1.00 92.56 88 ALA A C 1
ATOM 707 O O . ALA A 1 88 ? 15.873 6.835 -0.118 1.00 92.56 88 ALA A O 1
ATOM 708 N N . HIS A 1 89 ? 15.210 7.105 2.006 1.00 88.44 89 HIS A N 1
ATOM 709 C CA . HIS A 1 89 ? 16.365 7.895 2.463 1.00 88.44 89 HIS A CA 1
ATOM 710 C C . HIS A 1 89 ? 17.485 7.048 3.105 1.00 88.44 89 HIS A C 1
ATOM 712 O O . HIS A 1 89 ? 18.578 7.553 3.364 1.00 88.44 89 HIS A O 1
ATOM 718 N N . ALA A 1 90 ? 17.272 5.757 3.364 1.00 83.12 90 ALA A N 1
ATOM 719 C CA . ALA A 1 90 ? 18.257 4.891 4.025 1.00 83.12 90 ALA A CA 1
ATOM 720 C C . ALA A 1 90 ? 19.374 4.376 3.089 1.00 83.12 90 ALA A C 1
ATOM 722 O O . ALA A 1 90 ? 20.141 3.491 3.470 1.00 83.12 90 ALA A O 1
ATOM 723 N N . GLY A 1 91 ? 19.465 4.908 1.867 1.00 69.94 91 GLY A N 1
ATOM 724 C CA . GLY A 1 91 ? 20.443 4.494 0.865 1.00 69.94 91 GLY A CA 1
ATOM 725 C C . GLY A 1 91 ? 21.897 4.754 1.273 1.00 69.94 91 GLY A C 1
ATOM 726 O O . GLY A 1 91 ? 22.203 5.530 2.178 1.00 69.94 91 GLY A O 1
ATOM 727 N N . SER A 1 92 ? 22.821 4.099 0.569 1.00 65.94 92 SER A N 1
ATOM 728 C CA . SER A 1 92 ? 24.268 4.191 0.820 1.00 65.94 92 SER A CA 1
ATOM 729 C C . SER A 1 92 ? 24.866 5.547 0.432 1.00 65.94 92 SER A C 1
ATOM 731 O O . SER A 1 92 ? 25.949 5.900 0.896 1.00 65.94 92 SER A O 1
ATOM 733 N N . TYR A 1 93 ? 24.181 6.294 -0.437 1.00 61.72 93 TYR A N 1
ATOM 734 C CA . TYR A 1 93 ? 24.661 7.559 -0.974 1.00 61.72 93 TYR A CA 1
ATOM 735 C C . TYR A 1 93 ? 24.273 8.719 -0.047 1.00 61.72 93 TYR A C 1
ATOM 737 O O . TYR A 1 93 ? 23.101 8.910 0.287 1.00 61.72 93 TYR A O 1
ATOM 745 N N . ARG A 1 94 ? 25.273 9.492 0.385 1.00 66.50 94 ARG A N 1
ATOM 746 C CA . ARG A 1 94 ? 25.108 10.644 1.277 1.00 66.50 94 ARG A CA 1
ATOM 747 C C . ARG A 1 94 ? 25.720 11.875 0.622 1.00 66.50 94 ARG A C 1
ATOM 749 O O . ARG A 1 94 ? 26.874 11.831 0.205 1.00 66.50 94 ARG A O 1
ATOM 756 N N . MET A 1 95 ? 24.970 12.970 0.579 1.00 69.25 95 MET A N 1
ATOM 757 C CA . MET A 1 95 ? 25.571 14.302 0.502 1.00 69.25 95 MET A CA 1
ATOM 758 C C . MET A 1 95 ? 25.968 14.714 1.920 1.00 69.25 95 MET A C 1
ATOM 760 O O . MET A 1 95 ? 25.517 14.097 2.878 1.00 69.25 95 MET A O 1
ATOM 764 N N . VAL A 1 96 ? 26.876 15.677 2.076 1.00 70.88 96 VAL A N 1
ATOM 765 C CA . VAL A 1 96 ? 27.471 16.065 3.372 1.00 70.88 96 VAL A CA 1
ATOM 766 C C . VAL A 1 96 ? 26.418 16.117 4.495 1.00 70.88 96 VAL A C 1
ATOM 768 O O . VAL A 1 96 ? 25.619 17.041 4.558 1.00 70.88 96 VAL A O 1
ATOM 771 N N . GLY A 1 97 ? 26.411 15.103 5.368 1.00 66.50 97 GLY A N 1
ATOM 772 C CA . GLY A 1 97 ? 25.477 14.977 6.496 1.00 66.50 97 GLY A CA 1
ATOM 773 C C . GLY A 1 97 ? 24.033 14.565 6.162 1.00 66.50 97 GLY A C 1
ATOM 774 O O . GLY A 1 97 ? 23.299 14.212 7.082 1.00 66.50 97 GLY A O 1
ATOM 775 N N . GLU A 1 98 ? 23.632 14.534 4.890 1.00 71.56 98 GLU A N 1
ATOM 776 C CA . GLU A 1 98 ? 22.251 14.298 4.460 1.00 71.56 98 GLU A CA 1
ATOM 777 C C . GLU A 1 98 ? 22.093 13.039 3.596 1.00 71.56 98 GLU A C 1
ATOM 779 O O . GLU A 1 98 ? 22.846 12.758 2.659 1.00 71.56 98 GLU A O 1
ATOM 784 N N . SER A 1 99 ? 21.069 12.260 3.930 1.00 73.94 99 SER A N 1
ATOM 785 C CA . SER A 1 99 ? 20.655 11.075 3.184 1.00 73.94 99 SER A CA 1
ATOM 786 C C . SER A 1 99 ? 20.027 11.452 1.845 1.00 73.94 99 SER A C 1
ATOM 788 O O . SER A 1 99 ? 19.038 12.187 1.814 1.00 73.94 99 SER A O 1
ATOM 790 N N . ILE A 1 100 ? 20.527 10.876 0.752 1.00 79.12 100 ILE A N 1
ATOM 791 C CA . ILE A 1 100 ? 19.935 11.077 -0.572 1.00 79.12 100 ILE A CA 1
ATOM 792 C C . ILE A 1 100 ? 18.864 10.025 -0.835 1.00 79.12 100 ILE A C 1
ATOM 794 O O . ILE A 1 100 ? 19.030 8.843 -0.532 1.00 79.12 100 ILE A O 1
ATOM 798 N N . LEU A 1 101 ? 17.761 10.488 -1.419 1.00 84.44 101 LEU A N 1
ATOM 799 C CA . LEU A 1 101 ? 16.670 9.646 -1.873 1.00 84.44 101 LEU A CA 1
ATOM 800 C C . LEU A 1 101 ? 17.155 8.706 -2.989 1.00 84.44 101 LEU A C 1
ATOM 802 O O . LEU A 1 101 ? 17.589 9.172 -4.041 1.00 84.44 101 LEU A O 1
ATOM 806 N N . TRP A 1 102 ? 17.051 7.394 -2.782 1.00 88.75 102 TRP A N 1
ATOM 807 C CA . TRP A 1 102 ? 17.387 6.404 -3.815 1.00 88.75 102 TRP A CA 1
ATOM 808 C C . TRP A 1 102 ? 16.156 5.873 -4.567 1.00 88.75 102 TRP A C 1
ATOM 810 O O . TRP A 1 102 ? 16.290 5.373 -5.681 1.00 88.75 102 TRP A O 1
ATOM 820 N N . ALA A 1 103 ? 14.960 6.007 -3.986 1.00 92.06 103 ALA A N 1
ATOM 821 C CA . ALA A 1 103 ? 13.688 5.567 -4.561 1.00 92.06 103 ALA A CA 1
ATOM 822 C C . ALA A 1 103 ? 12.704 6.736 -4.643 1.00 92.06 103 ALA A C 1
ATOM 824 O O . ALA A 1 103 ? 12.544 7.469 -3.672 1.00 92.06 103 ALA A O 1
ATOM 825 N N . ARG A 1 104 ? 11.997 6.904 -5.767 1.00 94.75 104 ARG A N 1
ATOM 826 C CA . ARG A 1 104 ? 10.955 7.931 -5.883 1.00 94.75 104 ARG A CA 1
ATOM 827 C C . ARG A 1 104 ? 9.701 7.450 -5.172 1.00 94.75 104 ARG A C 1
ATOM 829 O O . ARG A 1 104 ? 9.145 6.403 -5.500 1.00 94.75 104 ARG A O 1
ATOM 836 N N . THR A 1 105 ? 9.245 8.245 -4.218 1.00 95.75 105 THR A N 1
ATOM 837 C CA . THR A 1 105 ? 8.109 7.929 -3.357 1.00 95.75 105 THR A CA 1
ATOM 838 C C . THR A 1 105 ? 7.167 9.121 -3.257 1.00 95.75 105 THR A C 1
ATOM 840 O O . THR A 1 105 ? 7.596 10.276 -3.211 1.00 95.75 105 THR A O 1
ATOM 843 N N . GLN A 1 106 ? 5.863 8.863 -3.209 1.00 95.25 106 GLN A N 1
ATOM 844 C CA . GLN A 1 106 ? 4.855 9.914 -3.132 1.00 95.25 106 GLN A CA 1
ATOM 845 C C . GLN A 1 106 ? 3.622 9.452 -2.354 1.00 95.25 106 GLN A C 1
ATOM 847 O O . GLN A 1 106 ? 3.151 8.335 -2.523 1.00 95.25 106 GLN A O 1
ATOM 852 N N . LYS A 1 107 ? 3.070 10.341 -1.527 1.00 94.81 107 LYS A N 1
ATOM 853 C CA . LYS A 1 107 ? 1.702 10.214 -1.016 1.00 94.81 107 LYS A CA 1
ATOM 854 C C . LYS A 1 107 ? 0.768 10.993 -1.932 1.00 94.81 107 LYS A C 1
ATOM 856 O O . LYS A 1 107 ? 1.097 12.133 -2.284 1.00 94.81 107 LYS A O 1
ATOM 861 N N . VAL A 1 108 ? -0.344 10.390 -2.329 1.00 93.75 108 VAL A N 1
ATOM 862 C CA . VAL A 1 108 ? -1.356 11.016 -3.192 1.00 93.75 108 VAL A CA 1
ATOM 863 C C . VAL A 1 108 ? -2.703 11.054 -2.483 1.00 93.75 108 VAL A C 1
ATOM 865 O O . VAL A 1 108 ? -2.946 10.245 -1.596 1.00 93.75 108 VAL A O 1
ATOM 868 N N . PHE A 1 109 ? -3.567 11.990 -2.881 1.00 91.94 109 PHE A N 1
ATOM 869 C CA . PHE A 1 109 ? -4.966 11.977 -2.455 1.00 91.94 109 PHE A CA 1
ATOM 870 C C . PHE A 1 109 ? -5.642 10.693 -2.898 1.00 91.94 109 PHE A C 1
ATOM 872 O O . PHE A 1 109 ? -5.294 10.189 -3.963 1.00 91.94 109 PHE A O 1
ATOM 879 N N . TYR A 1 110 ? -6.650 10.278 -2.126 1.00 93.25 110 TYR A N 1
ATOM 880 C CA . TYR A 1 110 ? -7.396 9.055 -2.370 1.00 93.25 110 TYR A CA 1
ATOM 881 C C . TYR A 1 110 ? -7.742 8.889 -3.849 1.00 93.25 110 TYR A C 1
ATOM 883 O O . TYR A 1 110 ? -8.495 9.681 -4.432 1.00 93.25 110 TYR A O 1
ATOM 891 N N . THR A 1 111 ? -7.205 7.829 -4.431 1.00 88.12 111 THR A N 1
ATOM 892 C CA . THR A 1 111 ? -7.551 7.343 -5.753 1.00 88.12 111 THR A CA 1
ATOM 893 C C . THR A 1 111 ? -8.366 6.058 -5.634 1.00 88.12 111 THR A C 1
ATOM 895 O O . THR A 1 111 ? -8.325 5.341 -4.639 1.00 88.12 111 THR A O 1
ATOM 898 N N . GLY A 1 112 ? -9.180 5.767 -6.647 1.00 85.19 112 GLY A N 1
ATOM 899 C CA . GLY A 1 112 ? -9.696 4.411 -6.832 1.00 85.19 112 GLY A CA 1
ATOM 900 C C . GLY A 1 112 ? -8.630 3.545 -7.501 1.00 85.19 112 GLY A C 1
ATOM 901 O O . GLY A 1 112 ? -7.435 3.745 -7.315 1.00 85.19 112 GLY A O 1
ATOM 902 N N . GLY A 1 113 ? -9.050 2.624 -8.361 1.00 89.06 113 GLY A N 1
ATOM 903 C CA . GLY A 1 113 ? -8.109 1.933 -9.244 1.00 89.06 113 GLY A CA 1
ATOM 904 C C . GLY A 1 113 ? -7.542 0.628 -8.690 1.00 89.06 113 GLY A C 1
ATOM 905 O O . GLY A 1 113 ? -6.797 -0.001 -9.417 1.00 89.06 113 GLY A O 1
ATOM 906 N N . SER A 1 114 ? -7.918 0.215 -7.473 1.00 95.06 114 SER A N 1
ATOM 907 C CA . SER A 1 114 ? -7.624 -1.114 -6.922 1.00 95.06 114 SER A CA 1
ATOM 908 C C . SER A 1 114 ? -8.664 -1.510 -5.858 1.00 95.06 114 SER A C 1
ATOM 910 O O . SER A 1 114 ? -9.613 -0.768 -5.580 1.00 95.06 114 SER A O 1
ATOM 912 N N . ASP A 1 115 ? -8.496 -2.670 -5.221 1.00 96.44 115 ASP A N 1
ATOM 913 C CA . ASP A 1 115 ? -9.458 -3.247 -4.268 1.00 96.44 115 ASP A CA 1
ATOM 914 C C . ASP A 1 115 ? -9.678 -2.422 -2.988 1.00 96.44 115 ASP A C 1
ATOM 916 O O . ASP A 1 115 ? -10.719 -2.565 -2.336 1.00 96.44 115 ASP A O 1
ATOM 920 N N . HIS A 1 116 ? -8.767 -1.504 -2.634 1.00 96.25 116 HIS A N 1
ATOM 921 C CA . HIS A 1 116 ? -9.006 -0.550 -1.541 1.00 96.25 116 HIS A CA 1
ATOM 922 C C . HIS A 1 116 ? -10.237 0.321 -1.810 1.00 96.25 116 HIS A C 1
ATOM 924 O O . HIS A 1 116 ? -10.858 0.790 -0.861 1.00 96.25 116 HIS A O 1
ATOM 930 N N . TYR A 1 117 ? -10.645 0.492 -3.072 1.00 96.25 117 TYR A N 1
ATOM 931 C CA . TYR A 1 117 ? -11.914 1.120 -3.428 1.00 96.25 117 TYR A CA 1
ATOM 932 C C . TYR A 1 117 ? -13.116 0.387 -2.823 1.00 96.25 117 TYR A C 1
ATOM 934 O O . TYR A 1 117 ? -13.949 1.010 -2.170 1.00 96.25 117 TYR A O 1
ATOM 942 N N . ILE A 1 118 ? -13.174 -0.940 -2.966 1.00 96.44 118 ILE A N 1
ATOM 943 C CA . ILE A 1 118 ? -14.279 -1.753 -2.440 1.00 96.44 118 ILE A CA 1
ATOM 944 C C . ILE A 1 118 ? -14.240 -1.811 -0.914 1.00 96.44 118 ILE A C 1
ATOM 946 O O . ILE A 1 118 ? -15.286 -1.775 -0.273 1.00 96.44 118 ILE A O 1
ATOM 950 N N . LEU A 1 119 ? -13.046 -1.867 -0.318 1.00 96.06 119 LEU A N 1
ATOM 951 C CA . LEU A 1 119 ? -12.903 -1.857 1.139 1.00 96.06 119 LEU A CA 1
ATOM 952 C C . LEU A 1 119 ? -13.399 -0.545 1.766 1.00 96.06 119 LEU A C 1
ATOM 954 O O . LEU A 1 119 ? -14.019 -0.574 2.828 1.00 96.06 119 LEU A O 1
ATOM 958 N N . ASN A 1 120 ? -13.157 0.581 1.093 1.00 96.50 120 ASN A N 1
ATOM 959 C CA . ASN A 1 120 ? -13.590 1.906 1.532 1.00 96.50 120 ASN A CA 1
ATOM 960 C C . ASN A 1 120 ? -15.065 2.219 1.219 1.00 96.50 120 ASN A C 1
ATOM 962 O O . ASN A 1 120 ? -15.565 3.242 1.685 1.00 96.50 120 ASN A O 1
ATOM 966 N N . ASP A 1 121 ? -15.765 1.391 0.435 1.00 94.69 121 ASP A N 1
ATOM 967 C CA . ASP A 1 121 ? -17.193 1.591 0.165 1.00 94.69 121 ASP A CA 1
ATOM 968 C C . ASP A 1 121 ? -17.979 1.664 1.479 1.00 94.69 121 ASP A C 1
ATOM 970 O O . ASP A 1 121 ? -17.705 0.912 2.411 1.00 94.69 121 ASP A O 1
ATOM 974 N N . SER A 1 122 ? -18.993 2.528 1.563 1.00 92.56 122 SER A N 1
ATOM 975 C CA . SER A 1 122 ? -19.753 2.733 2.805 1.00 92.56 122 SER A CA 1
ATOM 976 C C . SER A 1 122 ? -20.468 1.475 3.317 1.00 92.56 122 SER A C 1
ATOM 978 O O . SER A 1 122 ? -20.820 1.417 4.493 1.00 92.56 122 SER A O 1
ATOM 980 N N . THR A 1 123 ? -20.675 0.465 2.466 1.00 93.25 123 THR A N 1
ATOM 981 C CA . THR A 1 123 ? -21.217 -0.840 2.866 1.00 93.25 123 THR A CA 1
ATOM 982 C C . THR A 1 123 ? -20.183 -1.672 3.624 1.00 93.25 123 THR A C 1
ATOM 984 O O . THR A 1 123 ? -20.538 -2.343 4.592 1.00 93.25 123 THR A O 1
ATOM 987 N N . VAL A 1 124 ? -18.917 -1.647 3.187 1.00 95.06 124 VAL A N 1
ATOM 988 C CA . VAL A 1 124 ? -17.812 -2.429 3.775 1.00 95.06 124 VAL A CA 1
ATOM 989 C C . VAL A 1 124 ? -17.137 -1.660 4.912 1.00 95.06 124 VAL A C 1
ATOM 991 O O . VAL A 1 124 ? -16.877 -2.237 5.965 1.00 95.06 124 VAL A O 1
ATOM 994 N N . ALA A 1 125 ? -16.917 -0.359 4.714 1.00 95.06 125 ALA A N 1
ATOM 995 C CA . ALA A 1 125 ? -16.449 0.624 5.685 1.00 95.06 125 ALA A CA 1
ATOM 996 C C . ALA A 1 125 ? -15.133 0.252 6.394 1.00 95.06 125 ALA A C 1
ATOM 998 O O . ALA A 1 125 ? -14.961 0.529 7.582 1.00 95.06 125 ALA A O 1
ATOM 999 N N . ILE A 1 126 ? -14.189 -0.353 5.665 1.00 96.81 126 ILE A N 1
ATOM 1000 C CA . ILE A 1 126 ? -12.844 -0.669 6.159 1.00 96.81 126 ILE A CA 1
ATOM 1001 C C . ILE A 1 126 ? -11.869 0.399 5.634 1.00 96.81 126 ILE A C 1
ATOM 1003 O O . ILE A 1 126 ? -11.551 0.378 4.441 1.00 96.81 126 ILE A O 1
ATOM 1007 N N . PRO A 1 127 ? -11.327 1.287 6.495 1.00 96.75 127 PRO A N 1
ATOM 1008 C CA . PRO A 1 127 ? -10.376 2.322 6.086 1.00 96.75 127 PRO A CA 1
ATOM 1009 C C . PRO A 1 127 ? -9.144 1.707 5.414 1.00 96.75 127 PRO A C 1
ATOM 1011 O O . PRO A 1 127 ? -8.350 1.025 6.064 1.00 96.75 127 PRO A O 1
ATOM 1014 N N . SER A 1 128 ? -8.984 1.912 4.110 1.00 97.25 128 SER A N 1
ATOM 1015 C CA . SER A 1 128 ? -8.000 1.179 3.314 1.00 97.25 128 SER A CA 1
ATOM 1016 C C . SER A 1 128 ? -7.202 2.078 2.386 1.00 97.25 128 SER A C 1
ATOM 1018 O O . SER A 1 128 ? -7.730 2.987 1.755 1.00 97.25 128 SER A O 1
ATOM 1020 N N . THR A 1 129 ? -5.915 1.781 2.288 1.00 97.88 129 THR A N 1
ATOM 1021 C CA . THR A 1 129 ? -4.934 2.466 1.437 1.00 97.88 129 THR A CA 1
ATOM 1022 C C . THR A 1 129 ? -4.406 1.496 0.383 1.00 97.88 129 THR A C 1
ATOM 1024 O O . THR A 1 129 ? -4.509 0.279 0.555 1.00 97.88 129 THR A O 1
ATOM 1027 N N . CYS A 1 130 ? -3.849 2.017 -0.707 1.00 97.94 130 CYS A N 1
ATOM 1028 C CA . CYS A 1 130 ? -3.166 1.229 -1.724 1.00 97.94 130 CYS A CA 1
ATOM 1029 C C . CYS A 1 130 ? -1.682 1.582 -1.765 1.00 97.94 130 CYS A C 1
ATOM 1031 O O . CYS A 1 130 ? -1.309 2.755 -1.811 1.00 97.94 130 CYS A O 1
ATOM 1033 N N . LEU A 1 131 ? -0.837 0.554 -1.795 1.00 98.31 131 LEU A N 1
ATOM 1034 C CA . LEU A 1 131 ? 0.558 0.682 -2.196 1.00 98.31 131 LEU A CA 1
ATOM 1035 C C . LEU A 1 131 ? 0.652 0.342 -3.679 1.00 98.31 131 LEU A C 1
ATOM 1037 O O . LEU A 1 131 ? 0.190 -0.728 -4.074 1.00 98.31 131 LEU A O 1
ATOM 1041 N N . ASN A 1 132 ? 1.218 1.250 -4.476 1.00 96.81 132 ASN A N 1
ATOM 1042 C CA . ASN A 1 132 ? 1.262 1.116 -5.933 1.00 96.81 132 ASN A CA 1
ATOM 1043 C C . ASN A 1 132 ? 2.580 1.619 -6.537 1.00 96.81 132 ASN A C 1
ATOM 1045 O O . ASN A 1 132 ? 3.244 2.457 -5.938 1.00 96.81 132 ASN A O 1
ATOM 1049 N N . THR A 1 133 ? 2.966 1.159 -7.727 1.00 96.00 133 THR A N 1
ATOM 1050 C CA . THR A 1 133 ? 3.909 1.891 -8.583 1.00 96.00 133 THR A CA 1
ATOM 1051 C C . THR A 1 133 ? 3.200 2.473 -9.803 1.00 96.00 133 THR A C 1
ATOM 1053 O O . THR A 1 133 ? 2.655 1.751 -10.629 1.00 96.00 133 THR A O 1
ATOM 1056 N N . TYR A 1 134 ? 3.198 3.803 -9.930 1.00 94.69 134 TYR A N 1
ATOM 1057 C CA . TYR A 1 134 ? 2.508 4.487 -11.028 1.00 94.69 134 TYR A CA 1
ATOM 1058 C C . TYR A 1 134 ? 3.163 5.846 -11.352 1.00 94.69 134 TYR A C 1
ATOM 1060 O O . TYR A 1 134 ? 3.765 6.454 -10.461 1.00 94.69 134 TYR A O 1
ATOM 1068 N N . PRO A 1 135 ? 3.063 6.360 -12.595 1.00 94.00 135 PRO A N 1
ATOM 1069 C CA . PRO A 1 135 ? 2.674 5.642 -13.812 1.00 94.00 135 PRO A CA 1
ATOM 1070 C C . PRO A 1 135 ? 3.735 4.617 -14.214 1.00 94.00 135 PRO A C 1
ATOM 1072 O O . PRO A 1 135 ? 4.926 4.904 -14.151 1.00 94.00 135 PRO A O 1
ATOM 1075 N N . ASP A 1 136 ? 3.314 3.435 -14.655 1.00 95.12 136 ASP A N 1
ATOM 1076 C CA . ASP A 1 136 ? 4.215 2.425 -15.213 1.00 95.12 136 ASP A CA 1
ATOM 1077 C C . ASP A 1 136 ? 4.039 2.361 -16.736 1.00 95.12 136 ASP A C 1
ATOM 1079 O O . ASP A 1 136 ? 2.935 2.148 -17.243 1.00 95.12 136 ASP A O 1
ATOM 1083 N N . ARG A 1 137 ? 5.124 2.564 -17.493 1.00 96.25 137 ARG A N 1
ATOM 1084 C CA . ARG A 1 137 ? 5.062 2.552 -18.963 1.00 96.25 137 ARG A CA 1
ATOM 1085 C C . ARG A 1 137 ? 4.768 1.180 -19.573 1.00 96.25 137 ARG A C 1
ATOM 1087 O O . ARG A 1 137 ? 4.414 1.142 -20.751 1.00 96.25 137 ARG A O 1
ATOM 1094 N N . PHE A 1 138 ? 4.924 0.093 -18.820 1.00 96.25 138 PHE A N 1
ATOM 1095 C CA . PHE A 1 138 ? 4.625 -1.276 -19.245 1.00 96.25 138 PHE A CA 1
ATOM 1096 C C . PHE A 1 138 ? 3.234 -1.746 -18.803 1.00 96.25 138 PHE A C 1
ATOM 1098 O O . PHE A 1 138 ? 2.780 -2.786 -19.268 1.00 96.25 138 PHE A O 1
ATOM 1105 N N . TYR A 1 139 ? 2.522 -0.964 -17.984 1.00 94.88 139 TYR A N 1
ATOM 1106 C CA . TYR A 1 139 ? 1.169 -1.285 -17.528 1.00 94.88 139 TYR A CA 1
ATOM 1107 C C . TYR A 1 139 ? 0.226 -1.643 -18.687 1.00 94.88 139 TYR A C 1
ATOM 1109 O O . TYR A 1 139 ? 0.096 -0.880 -19.649 1.00 94.88 139 TYR A O 1
ATOM 1117 N N . HIS A 1 140 ? -0.452 -2.792 -18.578 1.00 94.44 140 HIS A N 1
ATOM 1118 C CA . HIS A 1 140 ? -1.365 -3.330 -19.599 1.00 94.44 140 HIS A CA 1
ATOM 1119 C C . HIS A 1 140 ? -0.726 -3.504 -20.986 1.00 94.44 140 HIS A C 1
ATOM 1121 O O . HIS A 1 140 ? -1.405 -3.406 -22.014 1.00 94.44 140 HIS A O 1
ATOM 1127 N N . ARG A 1 141 ? 0.582 -3.772 -21.036 1.00 94.69 141 ARG A N 1
ATOM 1128 C CA . ARG A 1 141 ? 1.294 -4.055 -22.282 1.00 94.69 141 ARG A CA 1
ATOM 1129 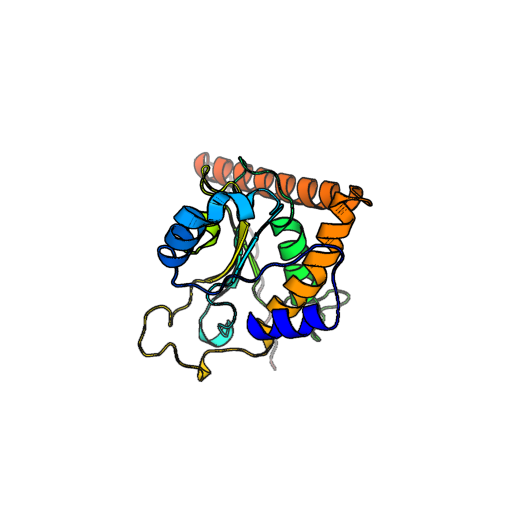C C . ARG A 1 141 ? 1.931 -5.445 -22.267 1.00 94.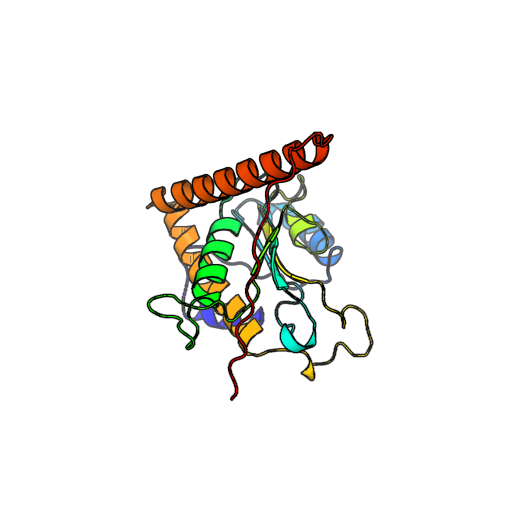69 141 ARG A C 1
ATOM 1131 O O . ARG A 1 141 ? 2.229 -5.961 -21.195 1.00 94.69 141 ARG A O 1
ATOM 1138 N N . PRO A 1 142 ? 2.178 -6.056 -23.440 1.00 96.94 142 PRO A N 1
ATOM 1139 C CA . PRO A 1 142 ? 2.849 -7.355 -23.527 1.00 96.94 142 PRO A CA 1
ATOM 1140 C C . PRO A 1 142 ? 4.251 -7.375 -22.905 1.00 96.94 142 PRO A C 1
ATOM 1142 O O . PRO A 1 142 ? 4.750 -8.445 -22.573 1.00 96.94 142 PRO A O 1
ATOM 1145 N N . GLU A 1 143 ? 4.890 -6.211 -22.762 1.00 96.69 143 GLU A N 1
ATOM 1146 C CA . GLU A 1 143 ? 6.202 -6.051 -22.134 1.00 96.69 143 GLU A CA 1
ATOM 1147 C C . GLU A 1 143 ? 6.162 -6.043 -20.596 1.00 96.69 143 GLU A C 1
ATOM 1149 O O . GLU A 1 143 ? 7.218 -5.898 -19.976 1.00 96.69 143 GLU A O 1
ATOM 1154 N N . ASP A 1 144 ? 4.982 -6.182 -19.978 1.00 95.56 144 ASP A N 1
ATOM 1155 C CA . ASP A 1 144 ? 4.839 -6.404 -18.535 1.00 95.56 144 ASP A CA 1
ATOM 1156 C C . ASP A 1 144 ? 5.284 -7.829 -18.174 1.00 95.56 144 ASP A C 1
ATOM 1158 O O . ASP A 1 144 ? 4.498 -8.764 -17.993 1.00 95.56 144 ASP A O 1
ATOM 1162 N N . THR A 1 145 ? 6.600 -8.012 -18.178 1.00 96.44 145 THR A N 1
ATOM 1163 C CA . THR A 1 145 ? 7.277 -9.285 -17.966 1.00 96.44 145 THR A CA 1
ATOM 1164 C C . THR A 1 145 ? 8.155 -9.232 -16.711 1.00 96.44 145 THR A C 1
ATOM 1166 O O . THR A 1 145 ? 8.570 -8.154 -16.280 1.00 96.44 145 THR A O 1
ATOM 1169 N N . PRO A 1 146 ? 8.484 -10.383 -16.087 1.00 96.38 146 PRO A N 1
ATOM 1170 C CA . PRO A 1 146 ? 9.213 -10.413 -14.814 1.00 96.38 146 PRO A CA 1
ATOM 1171 C C . PRO A 1 146 ? 10.566 -9.682 -14.786 1.00 96.38 146 PRO A C 1
ATOM 1173 O O . PRO A 1 146 ? 11.026 -9.310 -13.712 1.00 96.38 146 PRO A O 1
ATOM 1176 N N . ASP A 1 147 ? 11.210 -9.446 -15.931 1.00 96.81 147 ASP A N 1
ATOM 1177 C CA . ASP A 1 147 ? 12.437 -8.644 -16.036 1.00 96.81 147 ASP A CA 1
ATOM 1178 C C . ASP A 1 147 ? 12.220 -7.137 -15.798 1.00 96.81 147 ASP A C 1
ATOM 1180 O O . ASP A 1 147 ? 13.195 -6.392 -15.713 1.00 96.81 147 ASP A O 1
ATOM 1184 N N . LYS A 1 148 ? 10.968 -6.673 -15.667 1.00 97.19 148 LYS A N 1
ATOM 1185 C CA . LYS A 1 148 ? 10.623 -5.300 -15.251 1.00 97.19 148 LYS A CA 1
ATOM 1186 C C . LYS A 1 148 ? 10.456 -5.152 -13.742 1.00 97.19 148 LYS A C 1
ATOM 1188 O O . LYS A 1 148 ? 10.192 -4.051 -13.264 1.00 97.19 148 LYS A O 1
ATOM 1193 N N . ILE A 1 149 ? 10.605 -6.240 -12.990 1.00 96.75 149 ILE A N 1
ATOM 1194 C CA . ILE A 1 149 ? 10.440 -6.249 -11.540 1.00 96.75 149 ILE A CA 1
ATOM 1195 C C . ILE A 1 149 ? 11.778 -5.981 -10.852 1.00 96.75 149 ILE A C 1
ATOM 1197 O O . ILE A 1 149 ? 12.771 -6.662 -11.102 1.00 96.75 149 ILE A O 1
ATOM 1201 N N . SER A 1 150 ? 11.785 -5.033 -9.915 1.00 96.62 150 SER A N 1
ATOM 1202 C CA . SER A 1 150 ? 12.939 -4.744 -9.066 1.00 96.62 150 SER A CA 1
ATOM 1203 C C . SER A 1 150 ? 12.806 -5.409 -7.701 1.00 96.62 150 SER A C 1
ATOM 1205 O O . SER A 1 150 ? 11.828 -5.222 -6.969 1.00 96.62 150 SER A O 1
ATOM 1207 N N . LYS A 1 151 ? 13.851 -6.148 -7.314 1.00 96.00 151 LYS A N 1
ATOM 1208 C CA . LYS A 1 151 ? 13.986 -6.698 -5.961 1.00 96.00 151 LYS A CA 1
ATOM 1209 C C . LYS A 1 151 ? 14.043 -5.590 -4.908 1.00 96.00 151 LYS A C 1
ATOM 1211 O O . LYS A 1 151 ? 13.510 -5.777 -3.819 1.00 96.00 151 LYS A O 1
ATOM 1216 N N . ASP A 1 152 ? 14.636 -4.445 -5.233 1.00 94.81 152 ASP A N 1
ATOM 1217 C CA . ASP A 1 152 ? 14.746 -3.320 -4.304 1.00 94.81 152 ASP A CA 1
ATOM 1218 C C . ASP A 1 152 ? 13.386 -2.654 -4.078 1.00 94.81 152 ASP A C 1
ATOM 1220 O O . ASP A 1 152 ? 13.035 -2.384 -2.930 1.00 94.81 152 ASP A O 1
ATOM 1224 N N . THR A 1 153 ? 12.573 -2.492 -5.132 1.00 96.38 153 THR A N 1
ATOM 1225 C CA . THR A 1 153 ? 11.176 -2.034 -5.002 1.00 96.38 153 THR A CA 1
ATOM 1226 C C . THR A 1 153 ? 10.377 -2.982 -4.104 1.00 96.38 153 THR A C 1
ATOM 1228 O O . THR A 1 153 ? 9.739 -2.539 -3.146 1.00 96.38 153 THR A O 1
ATOM 1231 N N . LEU A 1 154 ? 10.449 -4.294 -4.370 1.00 97.69 154 LEU A N 1
ATOM 1232 C CA . LEU A 1 154 ? 9.759 -5.313 -3.571 1.00 97.69 154 LEU A CA 1
ATOM 1233 C C . LEU A 1 154 ? 10.200 -5.282 -2.103 1.00 97.69 154 LEU A C 1
ATOM 1235 O O . LEU A 1 154 ? 9.357 -5.314 -1.208 1.00 97.69 154 LEU A O 1
ATOM 1239 N N . ASN A 1 155 ? 11.509 -5.207 -1.850 1.00 96.56 155 ASN A N 1
ATOM 1240 C CA . ASN A 1 155 ? 12.070 -5.153 -0.503 1.00 96.56 155 ASN A CA 1
ATOM 1241 C C . ASN A 1 155 ? 11.654 -3.885 0.237 1.00 96.56 155 ASN A C 1
ATOM 1243 O O . ASN A 1 155 ? 11.364 -3.959 1.431 1.00 96.56 155 ASN A O 1
ATOM 1247 N N . LEU A 1 156 ? 11.620 -2.737 -0.446 1.00 96.62 156 LEU A N 1
ATOM 1248 C CA . LEU A 1 156 ? 11.210 -1.481 0.166 1.00 96.62 156 LEU A CA 1
ATOM 1249 C C . LEU A 1 156 ? 9.744 -1.567 0.590 1.00 96.62 156 LEU A C 1
ATOM 1251 O O . LEU A 1 156 ? 9.466 -1.370 1.769 1.00 96.62 156 LEU A O 1
ATOM 1255 N N . PHE A 1 157 ? 8.824 -1.950 -0.302 1.00 98.19 157 PHE A N 1
ATOM 1256 C CA . PHE A 1 157 ? 7.411 -2.088 0.070 1.00 98.19 157 PHE A CA 1
ATOM 1257 C C . PHE A 1 157 ? 7.181 -3.146 1.149 1.00 98.19 157 PHE A C 1
ATOM 1259 O O . PHE A 1 157 ? 6.397 -2.931 2.073 1.00 98.19 157 PHE A O 1
ATOM 1266 N N . PHE A 1 158 ? 7.873 -4.282 1.060 1.00 98.50 158 PHE A N 1
ATOM 1267 C CA . PHE A 1 158 ? 7.816 -5.313 2.089 1.00 98.50 158 PHE A CA 1
ATOM 1268 C C . PHE A 1 158 ? 8.243 -4.756 3.453 1.00 98.50 158 PHE A C 1
ATOM 1270 O O . PHE A 1 158 ? 7.496 -4.869 4.424 1.00 98.50 158 PHE A O 1
ATOM 1277 N N . SER A 1 159 ? 9.395 -4.081 3.504 1.00 97.94 159 SER A N 1
ATOM 1278 C CA . SER A 1 159 ? 9.931 -3.456 4.720 1.00 97.94 159 SER A CA 1
ATOM 1279 C C . SER A 1 159 ? 8.988 -2.378 5.263 1.00 97.94 159 SER A C 1
ATOM 1281 O O . SER A 1 159 ? 8.755 -2.298 6.468 1.00 97.94 159 SER A O 1
ATOM 1283 N N . THR A 1 160 ? 8.382 -1.581 4.379 1.00 98.25 160 THR A N 1
ATOM 1284 C CA . THR A 1 160 ? 7.369 -0.590 4.749 1.00 98.25 160 THR A CA 1
ATOM 1285 C C . THR A 1 160 ? 6.201 -1.247 5.478 1.00 98.25 160 THR A C 1
ATOM 1287 O O . THR A 1 160 ? 5.846 -0.799 6.564 1.00 98.25 160 THR A O 1
ATOM 1290 N N . VAL A 1 161 ? 5.631 -2.327 4.937 1.00 98.44 161 VAL A N 1
ATOM 1291 C CA . VAL A 1 161 ? 4.472 -3.000 5.548 1.00 98.44 161 VAL A CA 1
ATOM 1292 C C . VAL A 1 161 ? 4.830 -3.630 6.898 1.00 98.44 161 VAL A C 1
ATOM 1294 O O . VAL A 1 161 ? 4.095 -3.437 7.870 1.00 98.44 161 VAL A O 1
ATOM 1297 N N . ILE A 1 162 ? 5.957 -4.347 6.997 1.00 98.06 162 ILE A N 1
ATOM 1298 C CA . ILE A 1 162 ? 6.332 -5.041 8.243 1.00 98.06 162 ILE A CA 1
ATOM 1299 C C . ILE A 1 162 ? 6.675 -4.085 9.389 1.00 98.06 162 ILE A C 1
ATOM 1301 O O . ILE A 1 162 ? 6.506 -4.460 10.547 1.00 98.06 162 ILE A O 1
ATOM 1305 N N . HIS A 1 163 ? 7.140 -2.866 9.093 1.00 97.25 163 HIS A N 1
ATOM 1306 C CA . HIS A 1 163 ? 7.436 -1.854 10.110 1.00 97.25 163 HIS A CA 1
ATOM 1307 C C . HIS A 1 163 ? 6.238 -0.947 10.408 1.00 97.25 163 HIS A C 1
ATOM 1309 O O . HIS A 1 163 ? 6.031 -0.565 11.560 1.00 97.25 163 HIS A O 1
ATOM 1315 N N . ALA A 1 164 ? 5.415 -0.630 9.405 1.00 97.38 164 ALA A N 1
ATOM 1316 C CA . ALA A 1 164 ? 4.251 0.228 9.593 1.00 97.38 164 ALA A CA 1
ATOM 1317 C C . ALA A 1 164 ? 3.145 -0.446 10.405 1.00 97.38 164 ALA A C 1
ATOM 1319 O O . ALA A 1 164 ? 2.564 0.211 11.263 1.00 97.38 164 ALA A O 1
ATOM 1320 N N . ILE A 1 165 ? 2.865 -1.737 10.182 1.00 96.69 165 ILE A N 1
ATOM 1321 C CA . ILE A 1 165 ? 1.781 -2.439 10.891 1.00 96.69 165 ILE A CA 1
ATOM 1322 C C . ILE A 1 165 ? 1.987 -2.425 12.420 1.00 96.69 165 ILE A C 1
ATOM 1324 O O . ILE A 1 165 ? 1.055 -2.027 13.120 1.00 96.69 165 ILE A O 1
ATOM 1328 N N . PRO A 1 166 ? 3.159 -2.801 12.974 1.00 94.50 166 PRO A N 1
ATOM 1329 C CA . PRO A 1 166 ? 3.391 -2.739 14.417 1.00 94.50 166 PRO A CA 1
ATOM 1330 C C . PRO A 1 166 ? 3.357 -1.316 14.986 1.00 94.50 166 PRO A C 1
ATOM 1332 O O . PRO A 1 166 ? 2.793 -1.105 16.055 1.00 94.50 166 PRO A O 1
ATOM 1335 N N . ASP A 1 167 ? 3.925 -0.331 14.288 1.00 94.81 167 ASP A N 1
ATOM 1336 C CA . ASP A 1 167 ? 3.914 1.062 14.756 1.00 94.81 167 ASP A CA 1
ATOM 1337 C C . ASP A 1 167 ? 2.499 1.658 14.748 1.00 94.81 167 ASP A C 1
ATOM 1339 O O . ASP A 1 167 ? 2.105 2.356 15.685 1.00 94.81 167 ASP A O 1
ATOM 1343 N N . PHE A 1 168 ? 1.707 1.332 13.725 1.00 95.38 168 PHE A N 1
ATOM 1344 C CA . PHE A 1 168 ? 0.291 1.669 13.676 1.00 95.38 168 PHE A CA 1
ATOM 1345 C C . PHE A 1 168 ? -0.471 0.992 14.821 1.00 95.38 168 PHE A C 1
ATOM 1347 O O . PHE A 1 168 ? -1.217 1.667 15.528 1.00 95.38 168 PHE A O 1
ATOM 1354 N N . ALA A 1 169 ? -0.235 -0.303 15.066 1.00 93.88 169 ALA A N 1
ATOM 1355 C CA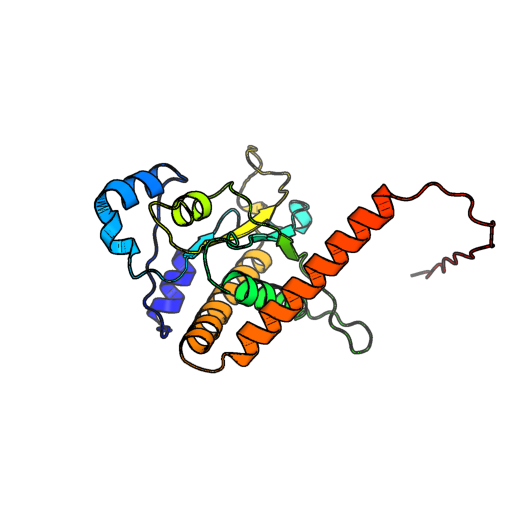 . ALA A 1 169 ? -0.851 -1.049 16.164 1.00 93.88 169 ALA A CA 1
ATOM 1356 C C . ALA A 1 169 ? -0.594 -0.397 17.527 1.00 93.88 169 ALA A C 1
ATOM 1358 O O . ALA A 1 169 ? -1.534 -0.192 18.299 1.00 93.88 169 ALA A O 1
ATOM 1359 N N . LYS A 1 170 ? 0.659 0.005 17.781 1.00 92.12 170 LYS A N 1
ATOM 1360 C CA . LYS A 1 170 ? 1.025 0.752 18.985 1.00 92.12 170 LYS A CA 1
ATOM 1361 C C . LYS A 1 170 ? 0.191 2.013 19.102 1.00 92.12 170 LYS A C 1
ATOM 1363 O O . LYS A 1 170 ? -0.461 2.168 20.123 1.00 92.12 170 LYS A O 1
ATOM 1368 N N . SER A 1 171 ? 0.106 2.821 18.041 1.00 92.12 171 SER A N 1
ATOM 1369 C CA . SER A 1 171 ? -0.624 4.100 18.043 1.00 92.12 171 SER A CA 1
ATOM 1370 C C . SER A 1 171 ? -2.117 4.000 18.389 1.00 92.12 171 SER A C 1
ATOM 1372 O O . SER A 1 171 ? -2.719 4.974 18.848 1.00 92.12 171 SER A O 1
ATOM 1374 N N . LEU A 1 172 ? -2.730 2.829 18.182 1.00 89.69 172 LEU A N 1
ATOM 1375 C CA . LEU A 1 172 ? -4.134 2.585 18.515 1.00 89.69 172 LEU A CA 1
ATOM 1376 C C . LEU A 1 172 ? -4.349 2.404 20.021 1.00 89.69 172 LEU A C 1
ATOM 1378 O O . LEU A 1 172 ? -5.359 2.859 20.560 1.00 89.69 172 LEU A O 1
ATOM 1382 N N . ASN A 1 173 ? -3.398 1.759 20.698 1.00 79.19 173 ASN A N 1
ATOM 1383 C CA . ASN A 1 173 ? -3.509 1.376 22.106 1.00 79.19 173 ASN A CA 1
ATOM 1384 C C . ASN A 1 173 ? -2.696 2.290 23.041 1.00 79.19 173 ASN A C 1
ATOM 1386 O O . ASN A 1 173 ? -3.061 2.462 24.204 1.00 79.19 173 ASN A O 1
ATOM 1390 N N . GLN A 1 174 ? -1.584 2.845 22.556 1.00 71.25 174 GLN A N 1
ATOM 1391 C CA . GLN A 1 174 ? -0.536 3.566 23.289 1.00 71.25 174 GLN A CA 1
ATOM 1392 C C . GLN A 1 174 ? 0.118 4.620 22.362 1.00 71.25 174 GLN A C 1
ATOM 1394 O O . GLN A 1 174 ? -0.152 4.645 21.170 1.00 71.25 174 GLN A O 1
ATOM 1399 N N . GLU A 1 175 ? 0.952 5.525 22.883 1.00 72.31 175 GLU A N 1
ATOM 1400 C CA . GLU A 1 175 ? 1.805 6.428 22.072 1.00 72.31 175 GLU A CA 1
ATOM 1401 C C . GLU A 1 175 ? 1.101 7.158 20.900 1.00 72.31 175 GLU A C 1
ATOM 1403 O O . GLU A 1 175 ? 1.522 7.125 19.735 1.00 72.31 175 GLU A O 1
ATOM 1408 N N . LYS A 1 176 ? -0.007 7.846 21.202 1.00 84.81 176 LYS A N 1
ATOM 1409 C CA . LYS A 1 176 ? -0.786 8.588 20.195 1.00 84.81 176 LYS A CA 1
ATOM 1410 C C . LYS A 1 176 ? -0.021 9.778 19.618 1.00 84.81 176 LYS A C 1
ATOM 1412 O O . LYS A 1 176 ? -0.360 10.233 18.525 1.00 84.81 176 LYS A O 1
ATOM 1417 N N . GLU A 1 177 ? 1.009 10.264 20.306 1.00 88.38 177 GLU A N 1
ATOM 1418 C CA . GLU A 1 177 ? 1.830 11.415 19.930 1.00 88.38 177 GLU A CA 1
ATOM 1419 C C . GLU A 1 177 ? 2.343 11.285 18.499 1.00 88.38 177 GLU A C 1
ATOM 1421 O O . GLU A 1 177 ? 2.235 12.226 17.716 1.00 88.38 177 GLU A O 1
ATOM 1426 N N . ARG A 1 178 ? 2.825 10.098 18.116 1.00 85.69 178 ARG A N 1
ATOM 1427 C CA . ARG A 1 178 ? 3.340 9.874 16.764 1.00 85.69 178 ARG A CA 1
ATOM 1428 C C . ARG A 1 178 ? 2.249 10.006 15.707 1.00 85.69 178 ARG A C 1
ATOM 1430 O O . ARG A 1 178 ? 2.459 10.679 14.704 1.00 85.69 178 ARG A O 1
ATOM 1437 N N . SER A 1 179 ? 1.072 9.428 15.946 1.00 86.19 179 SER A N 1
ATOM 1438 C CA . SER A 1 179 ? -0.065 9.572 15.029 1.00 86.19 179 SER A CA 1
ATOM 1439 C C . SER A 1 179 ? -0.520 11.031 14.902 1.00 86.19 179 SER A C 1
ATOM 1441 O O . SER A 1 179 ? -0.838 11.481 13.804 1.00 86.19 179 SER A O 1
ATOM 1443 N N . ILE A 1 180 ? -0.495 11.796 15.998 1.00 87.62 180 ILE A N 1
ATOM 1444 C CA . ILE A 1 180 ? -0.847 13.222 16.015 1.00 87.62 180 ILE A CA 1
ATOM 1445 C C . ILE A 1 180 ? 0.173 14.028 15.206 1.00 87.62 180 ILE A C 1
ATOM 1447 O O . ILE A 1 180 ? -0.216 14.846 14.375 1.00 87.62 180 ILE A O 1
ATOM 1451 N N . LEU A 1 181 ? 1.468 13.770 15.404 1.00 89.38 181 LEU A N 1
ATOM 1452 C CA . LEU A 1 181 ? 2.546 14.434 14.671 1.00 89.38 181 LEU A CA 1
ATOM 1453 C C . LEU A 1 181 ? 2.467 14.158 13.168 1.00 89.38 181 LEU A C 1
ATOM 1455 O O . LEU A 1 181 ? 2.574 15.089 12.371 1.00 89.38 181 LEU A O 1
ATOM 1459 N N . LEU A 1 182 ? 2.233 12.902 12.778 1.00 89.25 182 LEU A N 1
ATOM 1460 C CA . LEU A 1 182 ? 2.076 12.533 11.372 1.00 89.25 182 LEU A CA 1
ATOM 1461 C C . LEU A 1 182 ? 0.852 13.207 10.738 1.00 89.25 182 LEU A C 1
ATOM 1463 O O . LEU A 1 182 ? 0.948 13.727 9.627 1.00 89.25 182 LEU A O 1
ATOM 1467 N N . ASN A 1 183 ? -0.276 13.259 11.453 1.00 87.62 183 ASN A N 1
ATOM 1468 C CA . ASN A 1 183 ? -1.467 13.976 10.993 1.00 87.62 183 ASN A CA 1
ATOM 1469 C C . ASN A 1 183 ? -1.192 15.473 10.814 1.00 87.62 183 ASN A C 1
ATOM 1471 O O . ASN A 1 183 ? -1.523 16.042 9.777 1.00 87.62 183 ASN A O 1
ATOM 1475 N N . TYR A 1 184 ? -0.548 16.106 11.797 1.00 89.38 184 TYR A N 1
ATOM 1476 C CA . TYR A 1 184 ? -0.196 17.522 11.732 1.00 89.38 184 TYR A CA 1
ATOM 1477 C C . TYR A 1 184 ? 0.711 17.829 10.532 1.00 89.38 184 TYR A C 1
ATOM 1479 O O . TYR A 1 184 ? 0.438 18.763 9.778 1.00 89.38 184 TYR A O 1
ATOM 1487 N N . ALA A 1 185 ? 1.741 17.007 10.305 1.00 88.00 185 ALA A N 1
ATOM 1488 C CA . ALA A 1 185 ? 2.634 17.144 9.158 1.00 88.00 185 ALA A CA 1
ATOM 1489 C C . ALA A 1 185 ? 1.894 16.987 7.815 1.00 88.00 185 ALA A C 1
ATOM 1491 O O . ALA A 1 185 ? 2.161 17.745 6.880 1.00 88.00 185 ALA A O 1
ATOM 1492 N N . SER A 1 186 ? 0.939 16.050 7.726 1.00 86.69 186 SER A N 1
ATOM 1493 C CA . SER A 1 186 ? 0.095 15.882 6.533 1.00 86.69 186 SER A CA 1
ATOM 1494 C C . SER A 1 186 ? -0.738 17.138 6.266 1.00 86.69 186 SER A C 1
ATOM 1496 O O . SER A 1 186 ? -0.642 17.716 5.188 1.00 86.69 186 SER A O 1
ATOM 1498 N N . ILE A 1 187 ? -1.459 17.635 7.278 1.00 86.75 187 ILE A N 1
ATOM 1499 C CA . ILE A 1 187 ? -2.314 18.827 7.156 1.00 86.75 187 ILE A CA 1
ATOM 1500 C C . ILE A 1 187 ? -1.502 20.057 6.731 1.00 86.75 187 ILE A C 1
ATOM 1502 O O . ILE A 1 187 ? -1.943 20.829 5.879 1.00 86.75 187 ILE A O 1
ATOM 1506 N N . GLN A 1 188 ? -0.306 20.254 7.296 1.00 88.62 188 GLN A N 1
ATOM 1507 C CA . GLN A 1 188 ? 0.569 21.360 6.899 1.00 88.62 188 GLN A CA 1
ATOM 1508 C C . GLN A 1 188 ? 0.952 21.292 5.416 1.00 88.62 188 GLN A C 1
ATOM 1510 O O . GLN A 1 188 ? 0.921 22.314 4.726 1.00 88.62 188 GLN A O 1
ATOM 1515 N N . LYS A 1 189 ? 1.292 20.098 4.916 1.00 85.38 189 LYS A N 1
ATOM 1516 C CA . LYS A 1 189 ? 1.631 19.883 3.505 1.00 85.38 189 LYS A CA 1
ATOM 1517 C C . LYS A 1 189 ? 0.443 20.204 2.592 1.00 85.38 189 LYS A C 1
ATOM 1519 O O . LYS A 1 189 ? 0.624 20.890 1.585 1.00 85.38 189 LYS A O 1
ATOM 1524 N N . ASP A 1 190 ? -0.756 19.770 2.968 1.00 84.50 190 ASP A N 1
ATOM 1525 C CA . ASP A 1 190 ? -1.974 19.988 2.179 1.00 84.50 190 ASP A CA 1
ATOM 1526 C C . ASP A 1 190 ? -2.380 21.466 2.149 1.00 84.50 190 ASP A C 1
ATOM 1528 O O . ASP A 1 190 ? -2.724 22.001 1.092 1.00 84.50 190 ASP A O 1
ATOM 1532 N N . LEU A 1 191 ? -2.247 22.170 3.278 1.00 87.12 191 LEU A N 1
ATOM 1533 C CA . LEU A 1 191 ? -2.466 23.617 3.356 1.00 87.12 191 LEU A CA 1
ATOM 1534 C C . LEU A 1 191 ? -1.505 24.392 2.447 1.00 87.12 191 LEU A C 1
ATOM 1536 O O . LEU A 1 191 ? -1.936 25.290 1.724 1.00 87.12 191 LEU A O 1
ATOM 1540 N N . LEU A 1 192 ? -0.214 24.042 2.454 1.00 86.81 192 LEU A N 1
ATOM 1541 C CA . LEU A 1 192 ? 0.778 24.669 1.573 1.00 86.81 192 LEU A CA 1
ATOM 1542 C C . LEU A 1 192 ? 0.452 24.432 0.097 1.00 86.81 192 LEU A C 1
ATOM 1544 O O . LEU A 1 192 ? 0.523 25.363 -0.706 1.00 86.81 192 LEU A O 1
ATOM 1548 N N . ARG A 1 193 ? 0.052 23.207 -0.260 1.00 84.62 193 ARG A N 1
ATOM 1549 C CA . ARG A 1 193 ? -0.377 22.876 -1.622 1.00 84.62 193 ARG A CA 1
ATOM 1550 C C . ARG A 1 193 ? -1.574 23.725 -2.055 1.00 84.62 193 ARG A C 1
ATOM 1552 O O . ARG A 1 193 ? -1.508 24.356 -3.107 1.00 84.62 193 ARG A O 1
ATOM 1559 N N . TYR A 1 194 ? -2.617 23.796 -1.230 1.00 85.62 194 TYR A N 1
ATOM 1560 C CA . TYR A 1 194 ? -3.807 24.604 -1.504 1.00 85.62 194 TYR A CA 1
ATOM 1561 C C . TYR A 1 194 ? -3.473 26.093 -1.700 1.00 85.62 194 TYR A C 1
ATOM 1563 O O . TYR A 1 194 ? -3.978 26.738 -2.622 1.00 85.62 194 TYR A O 1
ATOM 1571 N N . LEU A 1 195 ? -2.594 26.650 -0.859 1.00 88.06 195 LEU A N 1
ATOM 1572 C CA . LEU A 1 195 ? -2.151 28.040 -0.994 1.00 88.06 195 LEU A CA 1
ATOM 1573 C C . LEU A 1 195 ? -1.422 28.279 -2.322 1.00 88.06 195 LEU A C 1
ATOM 1575 O O . LEU A 1 195 ? -1.716 29.265 -2.997 1.00 88.06 195 LEU A O 1
ATOM 1579 N N . ASN A 1 196 ? -0.525 27.374 -2.721 1.00 86.94 196 ASN A N 1
ATOM 1580 C CA . ASN A 1 196 ? 0.212 27.483 -3.982 1.00 86.94 196 ASN A CA 1
ATOM 1581 C C . ASN A 1 196 ? -0.717 27.440 -5.205 1.00 86.94 196 ASN A C 1
ATOM 1583 O O . ASN A 1 196 ? -0.577 28.266 -6.107 1.00 86.94 196 ASN A O 1
ATOM 1587 N N . GLU A 1 197 ? -1.694 26.529 -5.215 1.00 87.06 197 GLU A N 1
ATOM 1588 C CA . GLU A 1 197 ? -2.698 26.428 -6.286 1.00 87.06 197 GLU A CA 1
ATOM 1589 C C . GLU A 1 197 ? -3.525 27.725 -6.395 1.00 87.06 197 GLU A C 1
ATOM 1591 O O . GLU A 1 197 ? -3.758 28.246 -7.490 1.00 87.06 197 GLU A O 1
ATOM 1596 N N . LYS A 1 198 ? -3.899 28.318 -5.253 1.00 87.00 198 LYS A N 1
ATOM 1597 C CA . LYS A 1 198 ? -4.630 29.590 -5.220 1.00 87.00 198 LYS A CA 1
ATOM 1598 C C . LYS A 1 198 ? -3.791 30.762 -5.738 1.00 87.00 198 LYS A C 1
ATOM 1600 O O . LYS A 1 198 ? -4.310 31.569 -6.508 1.00 87.00 198 LYS A O 1
ATOM 1605 N N . ILE A 1 199 ? -2.515 30.851 -5.353 1.00 85.00 199 ILE A N 1
ATOM 1606 C CA . ILE A 1 199 ? -1.603 31.912 -5.810 1.00 85.00 199 ILE A CA 1
ATOM 1607 C C . ILE A 1 199 ? -1.462 31.868 -7.335 1.00 85.00 199 ILE A C 1
ATOM 1609 O O . ILE A 1 199 ? -1.719 32.880 -7.987 1.00 85.00 199 ILE A O 1
ATOM 1613 N N . GLN A 1 200 ? -1.180 30.692 -7.906 1.00 80.06 200 GLN A N 1
ATOM 1614 C CA . GLN A 1 200 ? -1.056 30.506 -9.358 1.00 80.06 200 GLN A CA 1
ATOM 1615 C C . GLN A 1 200 ? -2.324 30.922 -10.120 1.00 80.06 200 GLN A C 1
ATOM 1617 O O . GLN A 1 200 ? -2.236 31.498 -11.200 1.00 80.06 200 GLN A O 1
ATOM 1622 N N . SER A 1 201 ? -3.512 30.692 -9.549 1.00 74.50 201 SER A N 1
ATOM 1623 C CA . SER A 1 201 ? -4.785 31.097 -10.169 1.00 74.50 201 SER A CA 1
ATOM 1624 C C . SER A 1 201 ? -5.048 32.612 -10.139 1.00 74.50 201 SER A C 1
ATOM 1626 O O . SER A 1 201 ? -5.901 33.107 -10.876 1.00 74.50 201 SER A O 1
ATOM 1628 N N . SER A 1 202 ? -4.338 33.351 -9.280 1.00 70.00 202 SER A N 1
ATOM 1629 C CA . SER A 1 202 ? -4.559 34.780 -9.021 1.00 70.00 202 SER A CA 1
ATOM 1630 C C . SER A 1 202 ? -3.561 35.719 -9.705 1.00 70.00 202 SER A C 1
ATOM 1632 O O . SER A 1 202 ? -3.754 36.936 -9.672 1.00 70.00 202 SER A O 1
ATOM 1634 N N . GLU A 1 203 ? -2.511 35.193 -10.340 1.00 68.12 203 GLU A N 1
ATOM 1635 C CA . GLU A 1 203 ? -1.474 36.026 -10.947 1.00 68.12 203 GLU A CA 1
ATOM 1636 C C . GLU A 1 203 ? -1.931 36.660 -12.275 1.00 68.12 203 GLU A C 1
ATOM 1638 O O . GLU A 1 203 ? -2.029 36.019 -13.320 1.00 68.12 203 GLU A O 1
ATOM 1643 N N . LYS A 1 204 ? -2.147 37.982 -12.242 1.00 62.50 204 LYS A N 1
ATOM 1644 C CA . LYS A 1 204 ? -1.913 38.893 -13.372 1.00 62.50 204 LYS A CA 1
ATOM 1645 C C . LYS A 1 204 ? -0.644 39.680 -13.052 1.00 62.50 204 LYS A C 1
ATOM 1647 O O . LYS A 1 204 ? -0.605 40.366 -12.033 1.00 62.50 204 LYS A O 1
ATOM 1652 N N . SER A 1 205 ? 0.394 39.576 -13.880 1.00 62.72 205 SER A N 1
ATOM 1653 C CA . SER A 1 205 ? 1.692 40.186 -13.570 1.00 62.72 205 SER A CA 1
ATOM 1654 C C . SER A 1 205 ? 1.826 41.609 -14.124 1.00 62.72 205 SER A C 1
ATOM 1656 O O . SER A 1 205 ? 1.905 41.782 -15.338 1.00 62.72 205 SER A O 1
ATOM 1658 N N . ASP A 1 206 ? 1.979 42.585 -13.227 1.00 64.44 206 ASP A N 1
ATOM 1659 C CA . ASP A 1 206 ? 2.707 43.847 -13.453 1.00 64.44 206 ASP A CA 1
ATOM 1660 C C . ASP A 1 206 ? 3.899 43.897 -12.474 1.00 64.44 206 ASP A C 1
ATOM 1662 O O . ASP A 1 206 ? 4.009 44.755 -11.597 1.00 64.44 206 ASP A O 1
ATOM 1666 N N . LEU A 1 207 ? 4.783 42.897 -12.563 1.00 67.94 207 LEU A N 1
ATOM 1667 C CA . LEU A 1 207 ? 5.992 42.838 -11.740 1.00 67.94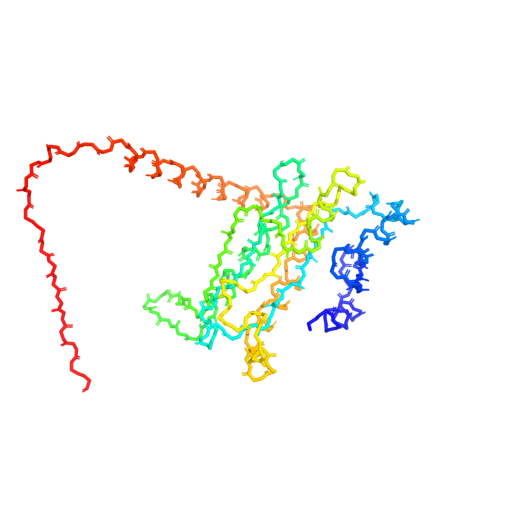 207 LEU A CA 1
ATOM 1668 C C . LEU A 1 207 ? 7.106 43.679 -12.368 1.00 67.94 207 LEU A C 1
ATOM 1670 O O . LEU A 1 207 ? 7.376 43.614 -13.571 1.00 67.94 207 LEU A O 1
ATOM 1674 N N . LYS A 1 208 ? 7.789 44.460 -11.529 1.00 71.31 208 LYS A N 1
ATOM 1675 C CA . LYS A 1 208 ? 8.995 45.197 -11.911 1.00 71.31 208 LYS A CA 1
ATOM 1676 C C . LYS A 1 208 ? 10.096 44.189 -12.267 1.00 71.31 208 LYS A C 1
ATOM 1678 O O . LYS A 1 208 ? 10.309 43.224 -11.539 1.00 71.31 208 LYS A O 1
ATOM 1683 N N . LYS A 1 209 ? 10.774 44.391 -13.401 1.00 67.69 209 LYS A N 1
ATOM 1684 C CA . LYS A 1 209 ? 11.833 43.488 -13.876 1.00 67.69 209 LYS A CA 1
ATOM 1685 C C . LYS A 1 209 ? 13.127 43.714 -13.095 1.00 67.69 209 LYS A C 1
ATOM 1687 O O . LYS A 1 209 ? 13.908 44.591 -13.457 1.00 67.69 209 LYS A O 1
ATOM 1692 N N . ASP A 1 210 ? 13.351 42.903 -12.071 1.00 80.12 210 ASP A N 1
ATOM 1693 C CA . ASP A 1 210 ? 14.659 42.751 -11.431 1.00 80.12 210 ASP A CA 1
ATOM 1694 C C . ASP A 1 210 ? 15.500 41.697 -12.182 1.00 80.12 210 ASP A C 1
ATOM 1696 O O . ASP A 1 210 ? 14.963 40.797 -12.833 1.00 80.12 210 ASP A O 1
ATOM 1700 N N . SER A 1 211 ? 16.831 41.810 -12.144 1.00 78.25 211 SER A N 1
ATOM 1701 C CA . SER A 1 211 ? 17.740 40.860 -12.804 1.00 78.25 211 SER A CA 1
ATOM 1702 C C . SER A 1 211 ? 18.059 39.664 -11.900 1.00 78.25 211 SER A C 1
ATOM 1704 O O . SER A 1 211 ? 18.556 39.857 -10.792 1.00 78.25 211 SER A O 1
ATOM 1706 N N . PHE A 1 212 ? 17.847 38.438 -12.389 1.00 82.19 212 PHE A N 1
ATOM 1707 C CA . PHE A 1 212 ? 18.214 37.186 -11.714 1.00 82.19 212 PHE A CA 1
ATOM 1708 C C . PHE A 1 212 ? 19.400 36.527 -12.433 1.00 82.19 212 PHE A C 1
ATOM 1710 O O . PHE A 1 212 ? 19.394 36.417 -13.659 1.00 82.19 212 PHE A O 1
ATOM 1717 N N . MET A 1 213 ? 20.424 36.103 -11.690 1.00 78.31 213 MET A N 1
ATOM 1718 C CA . MET A 1 213 ? 21.615 35.451 -12.245 1.00 78.31 213 MET A CA 1
ATOM 1719 C C . MET A 1 213 ? 21.548 33.942 -11.999 1.00 78.31 213 MET A C 1
ATOM 1721 O O . MET A 1 213 ? 21.449 33.506 -10.855 1.00 78.31 213 MET A O 1
ATOM 1725 N N . ILE A 1 214 ? 21.628 33.152 -13.071 1.00 83.38 214 ILE A N 1
ATOM 1726 C CA . ILE A 1 214 ? 21.717 31.687 -13.026 1.00 83.38 214 ILE A CA 1
ATOM 1727 C C . ILE A 1 214 ? 23.137 31.305 -13.438 1.00 83.38 214 ILE A C 1
ATOM 1729 O O . ILE A 1 214 ? 23.555 31.607 -14.554 1.00 83.38 214 ILE A O 1
ATOM 1733 N N . CYS A 1 215 ? 23.874 30.646 -12.546 1.00 79.06 215 CYS A N 1
ATOM 1734 C CA . CYS A 1 215 ? 25.230 30.172 -12.812 1.00 79.06 215 CYS A CA 1
ATOM 1735 C C . CYS A 1 215 ? 25.230 28.654 -13.020 1.00 79.06 215 CYS A C 1
ATOM 1737 O O . CYS A 1 215 ? 24.627 27.920 -12.240 1.00 79.06 215 CYS A O 1
ATOM 1739 N N . HIS A 1 216 ? 25.948 28.189 -14.040 1.00 77.12 216 HIS A N 1
ATOM 1740 C CA . HIS A 1 216 ? 26.267 26.781 -14.256 1.00 77.12 216 HIS A CA 1
ATOM 1741 C C . HIS A 1 216 ? 27.781 26.607 -14.136 1.00 77.12 216 HIS A C 1
ATOM 1743 O O . HIS A 1 216 ? 28.538 27.372 -14.734 1.00 77.12 216 HIS A O 1
ATOM 1749 N N . PHE A 1 217 ? 28.217 25.616 -13.366 1.00 70.81 217 PHE A N 1
ATOM 1750 C CA . PHE A 1 217 ? 29.621 25.240 -13.259 1.00 70.81 217 PHE A CA 1
ATOM 1751 C C . PHE A 1 217 ? 29.818 23.927 -14.012 1.00 70.81 217 PHE A C 1
ATOM 1753 O O . PHE A 1 217 ? 29.129 22.947 -13.737 1.00 70.81 217 PHE A O 1
ATOM 1760 N N . PHE A 1 218 ? 30.742 23.921 -14.972 1.00 51.28 218 PHE A N 1
ATOM 1761 C CA . PHE A 1 218 ? 31.190 22.692 -15.615 1.00 51.28 218 PHE A CA 1
ATOM 1762 C C . PHE A 1 218 ? 32.182 21.996 -14.688 1.00 51.28 218 PHE A C 1
ATOM 1764 O O . PHE A 1 218 ? 33.322 22.440 -14.553 1.00 51.28 218 PHE A O 1
ATOM 1771 N N . GLU A 1 219 ? 31.765 20.895 -14.073 1.00 56.56 219 GLU A N 1
ATOM 1772 C CA . GLU A 1 219 ? 32.720 19.925 -13.551 1.00 56.56 219 GLU A CA 1
ATOM 1773 C C . GLU A 1 219 ? 33.214 19.071 -14.723 1.00 56.56 219 GLU A C 1
ATOM 1775 O O . GLU A 1 219 ? 32.438 18.398 -15.402 1.00 56.56 219 GLU A O 1
ATOM 1780 N N . SER A 1 220 ? 34.510 19.172 -15.015 1.00 47.44 220 SER A N 1
ATOM 1781 C CA . SER A 1 220 ? 35.188 18.268 -15.946 1.00 47.44 220 SER A CA 1
ATOM 1782 C C . SER A 1 220 ? 35.538 17.008 -15.158 1.00 47.44 220 SER A C 1
ATOM 1784 O O . SER A 1 220 ? 36.372 17.091 -14.257 1.00 47.44 220 SER A O 1
ATOM 1786 N N . PHE A 1 221 ? 34.870 15.890 -15.446 1.00 47.94 221 PHE A N 1
ATOM 1787 C CA . PHE A 1 221 ? 35.282 14.570 -14.957 1.00 47.94 221 PHE A CA 1
ATOM 1788 C C . PHE A 1 221 ? 36.465 14.039 -15.768 1.00 47.94 221 PHE A C 1
ATOM 1790 O O . PHE A 1 221 ? 36.469 14.250 -17.005 1.00 47.94 221 PHE A O 1
#

Organism: NCBI:txid1193007

Secondary structure (DSSP, 8-state):
-HHHHHHHHHHS--SSPP------TTHHHHHHHHHHHHHHTT---EEEE-STTB-HHHH--EEEEEPPPTTS---HHHHHHHHHHHHHH-SS-EETTEEPP-S-EEEES---SSTHHHHHSTTT---EEEEEEES-TTTTSTT--GGGB-HHHHHHHHHHHHHHHHHHHHHHHS-HHHHHHHHHHHHHHHHHHHHHHHHHHH-------------------